Protein AF-0000000067090004 (afdb_homodimer)

Sequence (262 aa):
MAAHLKKRVYEEFTKVVQQQQEEIATKKLRLTKPSKSAALHIDLCKATSPADALQYLLQFARKPVEAESVEGVVRILLEHYYKENDPSVRLKIASLLGLLSKTAGFSPDCIMDDAINILQNESKLVATAPIMAAHLKKRVYEEFTKVVQQQQEEIATKKLRLTKPSKSAALHIDLCKATSPADALQYLLQFARKPVEAESVEGVVRILLEHYYKENDPSVRLKIASLLGLLSKTAGFSPDCIMDDAINILQNESKLVATAPI

pLDDT: mean 83.49, std 23.62, range [29.64, 98.94]

Radius of gyration: 39.1 Å; Cα contacts (8 Å, |Δi|>4): 193; chains: 2; bounding box: 109×160×39 Å

Solvent-accessible surface area (backbone atoms only — not comparable to full-atom values): 15904 Å² total; per-residue (Å²): 136,84,77,78,76,77,78,77,76,77,75,76,75,75,72,75,72,70,69,72,68,71,67,72,69,66,72,68,77,62,80,73,70,72,51,68,41,55,48,48,48,52,49,54,67,66,36,87,44,63,70,47,35,40,50,50,51,54,58,55,65,72,52,88,74,54,66,90,43,45,67,60,35,50,52,50,48,51,56,50,43,80,73,54,83,50,40,62,45,45,29,52,48,45,48,49,52,47,58,53,64,65,40,76,90,53,60,52,79,80,43,46,68,57,49,44,50,50,29,41,52,33,25,48,52,45,47,67,48,85,128,137,84,78,77,78,78,79,79,77,78,75,75,76,76,73,76,72,72,70,71,68,71,69,70,70,67,72,69,77,64,80,74,70,72,50,70,42,57,49,50,48,53,50,54,66,66,36,88,42,64,69,47,36,40,49,50,51,54,59,56,66,73,54,88,76,55,65,90,42,44,67,58,36,51,51,50,49,51,56,50,44,81,72,53,81,50,40,63,45,47,31,52,46,44,48,50,53,47,59,53,63,66,40,74,88,54,61,55,79,81,43,46,70,57,50,44,51,51,29,40,52,32,25,48,52,44,47,66,48,85,129

Foldseek 3Di:
DPPPPPPPPPPPPPPPPPPPPPPPPPPPPPPPPDALLVQLLVQCVPDPDLVSNVVSLVVSVPDDHDLVCLLSNLVSLLVSLVVDDDVVNVVSSLVVNVVSCPPPPHDCVSCVVVNVVVVVVVVVVVVPPDD/DPPPPPPPPPPPPPPPPPPPPPPPPPPPPPPPPDALLRQLLVQCVPDPDLVSNVVSLVVSVPDDHDLVCLLSNLVSLLVSLVVDDDVVNVVSSLVVNVVSCPPPPHDCVSCVVVNVVVVVVVVVVVVPPDD

Structure (mmCIF, N/CA/C/O backbone):
data_AF-0000000067090004-model_v1
#
loop_
_entity.id
_entity.type
_entity.pdbx_description
1 polymer 'Integrator complex subunit 4'
#
loop_
_atom_site.group_PDB
_atom_site.id
_atom_site.type_symbol
_atom_site.label_atom_id
_atom_site.label_alt_id
_atom_site.label_comp_id
_atom_site.label_asym_id
_atom_site.label_entity_id
_atom_site.label_seq_id
_atom_site.pdbx_PDB_ins_code
_atom_site.Cartn_x
_atom_site.Cartn_y
_atom_site.Cartn_z
_atom_site.occupancy
_atom_site.B_iso_or_equiv
_atom_site.auth_seq_id
_atom_site.auth_comp_id
_atom_site.auth_asym_id
_atom_site.auth_atom_id
_atom_site.pdbx_PDB_model_num
ATOM 1 N N . MET A 1 1 ? 61.469 92.188 10.625 1 29.73 1 MET A N 1
ATOM 2 C CA . MET A 1 1 ? 61.25 90.75 10.32 1 29.73 1 MET A CA 1
ATOM 3 C C . MET A 1 1 ? 60.156 90.125 11.172 1 29.73 1 MET A C 1
ATOM 5 O O . MET A 1 1 ? 60.375 89.812 12.328 1 29.73 1 MET A O 1
ATOM 9 N N . ALA A 1 2 ? 58.844 90.812 11.164 1 40.09 2 ALA A N 1
ATOM 10 C CA . ALA A 1 2 ? 57.625 90.5 11.945 1 40.09 2 ALA A CA 1
ATOM 11 C C . ALA A 1 2 ? 57.156 89.062 11.742 1 40.09 2 ALA A C 1
ATOM 13 O O . ALA A 1 2 ? 56.938 88.688 10.609 1 40.09 2 ALA A O 1
ATOM 14 N N . ALA A 1 3 ? 57.656 88.062 12.516 1 41.62 3 ALA A N 1
ATOM 15 C CA . ALA A 1 3 ? 57.344 86.625 12.539 1 41.62 3 ALA A CA 1
ATOM 16 C C . ALA A 1 3 ? 55.812 86.438 12.633 1 41.62 3 ALA A C 1
ATOM 18 O O . ALA A 1 3 ? 55.156 87 13.508 1 41.62 3 ALA A O 1
ATOM 19 N N . HIS A 1 4 ? 55.125 86.312 11.5 1 41.28 4 HIS A N 1
ATOM 20 C CA . HIS A 1 4 ? 53.719 85.938 11.305 1 41.28 4 HIS A CA 1
ATOM 21 C C . HIS A 1 4 ? 53.375 84.75 12.172 1 41.28 4 HIS A C 1
ATOM 23 O O . HIS A 1 4 ? 54 83.688 12.078 1 41.28 4 HIS A O 1
ATOM 29 N N . LEU A 1 5 ? 53.031 84.938 13.461 1 38.47 5 LEU A N 1
ATOM 30 C CA . LEU A 1 5 ? 52.531 83.938 14.398 1 38.47 5 LEU A CA 1
ATOM 31 C C . LEU A 1 5 ? 51.344 83.188 13.82 1 38.47 5 LEU A C 1
ATOM 33 O O . LEU A 1 5 ? 50.25 83.75 13.625 1 38.47 5 LEU A O 1
ATOM 37 N N . LYS A 1 6 ? 51.469 82.375 12.727 1 37.62 6 LYS A N 1
ATOM 38 C CA . LYS A 1 6 ? 50.375 81.562 12.203 1 37.62 6 LYS A CA 1
ATOM 39 C C . LYS A 1 6 ? 49.75 80.688 13.305 1 37.62 6 LYS A C 1
ATOM 41 O O . LYS A 1 6 ? 50.438 80 14.031 1 37.62 6 LYS A O 1
ATOM 46 N N . LYS A 1 7 ? 48.594 81.188 13.953 1 40.06 7 LYS A N 1
ATOM 47 C CA . LYS A 1 7 ? 47.656 80.5 14.844 1 40.06 7 LYS A CA 1
ATOM 48 C C . LYS A 1 7 ? 47.25 79.125 14.258 1 40.06 7 LYS A C 1
ATOM 50 O O . LYS A 1 7 ? 46.75 79.062 13.141 1 40.06 7 LYS A O 1
ATOM 55 N N . ARG A 1 8 ? 47.938 78.062 14.516 1 37.22 8 ARG A N 1
ATOM 56 C CA . ARG A 1 8 ? 47.594 76.688 14.25 1 37.22 8 ARG A CA 1
ATOM 57 C C . ARG A 1 8 ? 46.25 76.312 14.898 1 37.22 8 ARG A C 1
ATOM 59 O O . ARG A 1 8 ? 46.125 76.375 16.125 1 37.22 8 ARG A O 1
ATOM 66 N N . VAL A 1 9 ? 45.062 76.938 14.516 1 39.72 9 VAL A N 1
ATOM 67 C CA . VAL A 1 9 ? 43.75 76.5 14.961 1 39.72 9 VAL A CA 1
ATOM 68 C C . VAL A 1 9 ? 43.625 75 14.859 1 39.72 9 VAL A C 1
ATOM 70 O O . VAL A 1 9 ? 43.844 74.438 13.789 1 39.72 9 VAL A O 1
ATOM 73 N N . TYR A 1 10 ? 44.031 74.188 15.852 1 34.53 10 TYR A N 1
ATOM 74 C CA . TYR A 1 10 ? 43.812 72.75 16.062 1 34.53 10 TYR A CA 1
ATOM 75 C C . TYR A 1 10 ? 42.344 72.375 15.844 1 34.53 10 TYR A C 1
ATOM 77 O O . TYR A 1 10 ? 41.469 72.875 16.547 1 34.53 10 TYR A O 1
ATOM 85 N N . GLU A 1 11 ? 41.75 72.5 14.625 1 36.31 11 GLU A N 1
ATOM 86 C CA . GLU A 1 11 ? 40.438 71.875 14.328 1 36.31 11 GLU A CA 1
ATOM 87 C C . GLU A 1 11 ? 40.312 70.5 14.914 1 36.31 11 GLU A C 1
ATOM 89 O O . GLU A 1 11 ? 41.062 69.562 14.562 1 36.31 11 GLU A O 1
ATOM 94 N N . GLU A 1 12 ? 40.094 70.375 16.266 1 36.69 12 GLU A N 1
ATOM 95 C CA . GLU A 1 12 ? 39.656 69.125 16.859 1 36.69 12 GLU A CA 1
ATOM 96 C C . GLU A 1 12 ? 38.531 68.438 16.031 1 36.69 12 GLU A C 1
ATOM 98 O O . GLU A 1 12 ? 37.5 69.062 15.789 1 36.69 12 GLU A O 1
ATOM 103 N N . PHE A 1 13 ? 38.844 67.75 14.906 1 37.69 13 PHE A N 1
ATOM 104 C CA . PHE A 1 13 ? 38 66.875 14.141 1 37.69 13 PHE A CA 1
ATOM 105 C C . PHE A 1 13 ? 37.188 65.938 15.078 1 37.69 13 PHE A C 1
ATOM 107 O O . PHE A 1 13 ? 37.75 65.188 15.844 1 37.69 13 PHE A O 1
ATOM 114 N N . THR A 1 14 ? 36.188 66.562 15.883 1 46.31 14 THR A N 1
ATOM 115 C CA . THR A 1 14 ? 35.219 65.688 16.547 1 46.31 14 THR A CA 1
ATOM 116 C C . THR A 1 14 ? 34.719 64.625 15.594 1 46.31 14 THR A C 1
ATOM 118 O O . THR A 1 14 ? 34.062 64.938 14.586 1 46.31 14 THR A O 1
ATOM 121 N N . LYS A 1 15 ? 35.5 63.594 15.195 1 41.66 15 LYS A N 1
ATOM 122 C CA . LYS A 1 15 ? 34.969 62.438 14.508 1 41.66 15 LYS A CA 1
ATOM 123 C C . LYS A 1 15 ? 33.75 61.875 15.25 1 41.66 15 LYS A C 1
ATOM 125 O O . LYS A 1 15 ? 33.844 61.5 16.406 1 41.66 15 LYS A O 1
ATOM 130 N N . VAL A 1 16 ? 32.531 62.562 15.219 1 42.03 16 VAL A N 1
ATOM 131 C CA . VAL A 1 16 ? 31.297 61.875 15.594 1 42.03 16 VAL A CA 1
ATOM 132 C C . VAL A 1 16 ? 31.328 60.438 15.086 1 42.03 16 VAL A C 1
ATOM 134 O O . VAL A 1 16 ? 31.359 60.188 13.875 1 42.03 16 VAL A O 1
ATOM 137 N N . VAL A 1 17 ? 32.188 59.594 15.734 1 42.44 17 VAL A N 1
ATOM 138 C CA . VAL A 1 17 ? 32 58.156 15.508 1 42.44 17 VAL A CA 1
ATOM 139 C C . VAL A 1 17 ? 30.516 57.812 15.531 1 42.44 17 VAL A C 1
ATOM 141 O O . VAL A 1 17 ? 29.844 58 16.562 1 42.44 17 VAL A O 1
ATOM 144 N N . GLN A 1 18 ? 29.781 58.25 14.531 1 42.34 18 GLN A N 1
ATOM 145 C CA . GLN A 1 18 ? 28.453 57.625 14.383 1 42.34 18 GLN A CA 1
ATOM 146 C C . GLN A 1 18 ? 28.5 56.156 14.688 1 42.34 18 GLN A C 1
ATOM 148 O O . GLN A 1 18 ? 29.219 55.406 14.039 1 42.34 18 GLN A O 1
ATOM 153 N N . GLN A 1 19 ? 28.609 55.781 15.984 1 42.72 19 GLN A N 1
ATOM 154 C CA . GLN A 1 19 ? 28.359 54.375 16.312 1 42.72 19 GLN A CA 1
ATOM 155 C C . GLN A 1 19 ? 27.234 53.812 15.461 1 42.72 19 GLN A C 1
ATOM 157 O O . GLN A 1 19 ? 26.141 54.375 15.391 1 42.72 19 GLN A O 1
ATOM 162 N N . GLN A 1 20 ? 27.516 53.344 14.273 1 44.97 20 GLN A N 1
ATOM 163 C CA . GLN A 1 20 ? 26.547 52.438 13.641 1 44.97 20 GLN A CA 1
ATOM 164 C C . GLN A 1 20 ? 25.828 51.594 14.688 1 44.97 20 GLN A C 1
ATOM 166 O O . GLN A 1 20 ? 26.453 50.844 15.422 1 44.97 20 GLN A O 1
ATOM 171 N N . GLN A 1 21 ? 25.016 52.188 15.555 1 43.38 21 GLN A N 1
ATOM 172 C CA . GLN A 1 21 ? 24.156 51.312 16.328 1 43.38 21 GLN A CA 1
ATOM 173 C C . GLN A 1 21 ? 23.828 50.031 15.555 1 43.38 21 GLN A C 1
ATOM 175 O O . GLN A 1 21 ? 23.297 50.094 14.445 1 43.38 21 GLN A O 1
ATOM 180 N N . GLU A 1 22 ? 24.781 49.094 15.5 1 44.25 22 GLU A N 1
ATOM 181 C CA . GLU A 1 22 ? 24.312 47.812 15.055 1 44.25 22 GLU A CA 1
ATOM 182 C C . GLU A 1 22 ? 22.859 47.562 15.461 1 44.25 22 GLU A C 1
ATOM 184 O O . GLU A 1 22 ? 22.516 47.656 16.641 1 44.25 22 GLU A O 1
ATOM 189 N N . GLU A 1 23 ? 21.891 48.188 14.844 1 46.22 23 GLU A N 1
ATOM 190 C CA . GLU A 1 23 ? 20.516 47.75 15.008 1 46.22 23 GLU A CA 1
ATOM 191 C C . GLU A 1 23 ? 20.469 46.281 15.469 1 46.22 23 GLU A C 1
ATOM 193 O O . GLU A 1 23 ? 21 45.406 14.789 1 46.22 23 GLU A O 1
ATOM 198 N N . ILE A 1 24 ? 20.781 46 16.703 1 47.47 24 ILE A N 1
ATOM 199 C CA . ILE A 1 24 ? 20.359 44.719 17.219 1 47.47 24 ILE A CA 1
ATOM 200 C C . ILE A 1 24 ? 19.094 44.25 16.5 1 47.47 24 ILE A C 1
ATOM 202 O O . ILE A 1 24 ? 18.062 44.906 16.578 1 47.47 24 ILE A O 1
ATOM 206 N N . ALA A 1 25 ? 19.219 43.844 15.266 1 44.59 25 ALA A N 1
ATOM 207 C CA . ALA A 1 25 ? 18.109 43.125 14.664 1 44.59 25 ALA A CA 1
ATOM 208 C C . ALA A 1 25 ? 17.312 42.375 15.727 1 44.59 25 ALA A C 1
ATOM 210 O O . ALA A 1 25 ? 17.859 41.5 16.406 1 44.59 25 ALA A O 1
ATOM 211 N N . THR A 1 26 ? 16.609 43 16.609 1 42.5 26 THR A N 1
ATOM 212 C CA . THR A 1 26 ? 15.648 42.219 17.359 1 42.5 26 THR A CA 1
ATOM 213 C C . THR A 1 26 ? 15.141 41.031 16.531 1 42.5 26 THR A C 1
ATOM 215 O O . THR A 1 26 ? 14.766 41.219 15.375 1 42.5 26 THR A O 1
ATOM 218 N N . LYS A 1 27 ? 15.883 40.031 16.578 1 42.75 27 LYS A N 1
ATOM 219 C CA . LYS A 1 27 ? 15.281 38.812 16.031 1 42.75 27 LYS A CA 1
ATOM 220 C C . LYS A 1 27 ? 13.773 38.781 16.25 1 42.75 27 LYS A C 1
ATOM 222 O O . LYS A 1 27 ? 13.289 38.688 17.375 1 42.75 27 LYS A O 1
ATOM 227 N N . LYS A 1 28 ? 13.008 39.719 15.719 1 45.81 28 LYS A N 1
ATOM 228 C CA . LYS A 1 28 ? 11.555 39.531 15.727 1 45.81 28 LYS A CA 1
ATOM 229 C C . LYS A 1 28 ? 11.172 38.062 15.883 1 45.81 28 LYS A C 1
ATOM 231 O O . LYS A 1 28 ? 11.539 37.25 15.047 1 45.81 28 LYS A O 1
ATOM 236 N N . LEU A 1 29 ? 11.016 37.625 17.094 1 53.12 29 LEU A N 1
ATOM 237 C CA . LEU A 1 29 ? 10.375 36.344 17.312 1 53.12 29 LEU A CA 1
ATOM 238 C C . LEU A 1 29 ? 9.18 36.156 16.391 1 53.12 29 LEU A C 1
ATOM 240 O O . LEU A 1 29 ? 8.188 36.875 16.5 1 53.12 29 LEU A O 1
ATOM 244 N N . ARG A 1 30 ? 9.43 35.938 15.172 1 51.41 30 ARG A N 1
ATOM 245 C CA . ARG A 1 30 ? 8.375 35.5 14.266 1 51.41 30 ARG A CA 1
ATOM 246 C C . ARG A 1 30 ? 7.449 34.5 14.945 1 51.41 30 ARG A C 1
ATOM 248 O O . ARG A 1 30 ? 7.898 33.469 15.461 1 51.41 30 ARG A O 1
ATOM 255 N N . LEU A 1 31 ? 6.391 34.844 15.609 1 58.28 31 LEU A N 1
ATOM 256 C CA . LEU A 1 31 ? 5.367 33.875 15.977 1 58.28 31 LEU A CA 1
ATOM 257 C C . LEU A 1 31 ? 5.41 32.656 15.039 1 58.28 31 LEU A C 1
ATOM 259 O O . LEU A 1 31 ? 5.219 32.812 13.828 1 58.28 31 LEU A O 1
ATOM 263 N N . THR A 1 32 ? 6.211 31.719 15.445 1 63.72 32 THR A N 1
ATOM 264 C CA . THR A 1 32 ? 6.465 30.562 14.594 1 63.72 32 THR A CA 1
ATOM 265 C C . THR A 1 32 ? 5.176 29.781 14.352 1 63.72 32 THR A C 1
ATOM 267 O O . THR A 1 32 ? 4.453 29.453 15.289 1 63.72 32 THR A O 1
ATOM 270 N N . LYS A 1 33 ? 4.367 30.016 13.367 1 74.12 33 LYS A N 1
ATOM 271 C CA . LYS A 1 33 ? 3.244 29.203 12.898 1 74.12 33 LYS A CA 1
ATOM 272 C C . LYS A 1 33 ? 3.529 27.719 13.078 1 74.12 33 LYS A C 1
ATOM 274 O O . LYS A 1 33 ? 4.664 27.281 12.898 1 74.12 33 LYS A O 1
ATOM 279 N N . PRO A 1 34 ? 2.557 27.031 13.82 1 86.5 34 PRO A N 1
ATOM 280 C CA . PRO A 1 34 ? 2.736 25.578 13.93 1 86.5 34 PRO A CA 1
ATOM 281 C C . PRO A 1 34 ? 3.133 24.938 12.602 1 86.5 34 PRO A C 1
ATOM 283 O O . PRO A 1 34 ? 2.736 25.422 11.531 1 86.5 34 PRO A O 1
ATOM 286 N N . SER A 1 35 ? 4.055 23.969 12.727 1 91.94 35 SER A N 1
ATOM 287 C CA . SER A 1 35 ? 4.402 23.203 11.539 1 91.94 35 SER A CA 1
ATOM 288 C C . SER A 1 35 ? 3.17 22.547 10.922 1 91.94 35 SER A C 1
ATOM 290 O O . SER A 1 35 ? 2.137 22.406 11.578 1 91.94 35 SER A O 1
ATOM 292 N N . LYS A 1 36 ? 3.184 22.25 9.773 1 94.56 36 LYS A N 1
ATOM 293 C CA . LYS A 1 36 ? 2.08 21.578 9.102 1 94.56 36 LYS A CA 1
ATOM 294 C C . LYS A 1 36 ? 1.745 20.25 9.797 1 94.56 36 LYS A C 1
ATOM 296 O O . LYS A 1 36 ? 0.574 19.891 9.914 1 94.56 36 LYS A O 1
ATOM 301 N N . SER A 1 37 ? 2.756 19.547 10.172 1 96.38 37 SER A N 1
ATOM 302 C CA . SER A 1 37 ? 2.533 18.297 10.898 1 96.38 37 SER A CA 1
ATOM 303 C C . SER A 1 37 ? 1.803 18.547 12.211 1 96.38 37 SER A C 1
ATOM 305 O O . SER A 1 37 ? 0.837 17.859 12.531 1 96.38 37 SER A O 1
ATOM 307 N N . ALA A 1 38 ? 2.291 19.609 12.977 1 96.31 38 ALA A N 1
ATOM 308 C CA . ALA A 1 38 ? 1.66 19.906 14.258 1 96.31 38 ALA A CA 1
ATOM 309 C C . ALA A 1 38 ? 0.21 20.344 14.062 1 96.31 38 ALA A C 1
ATOM 311 O O . ALA A 1 38 ? -0.676 19.922 14.812 1 96.31 38 ALA A O 1
ATOM 312 N N . ALA A 1 39 ? -0.054 21.188 13.109 1 96.81 39 ALA A N 1
ATOM 313 C CA . ALA A 1 39 ? -1.409 21.641 12.828 1 96.81 39 ALA A CA 1
ATOM 314 C C . ALA A 1 39 ? -2.32 20.484 12.453 1 96.81 39 ALA A C 1
ATOM 316 O O . ALA A 1 39 ? -3.459 20.406 12.914 1 96.81 39 ALA A O 1
ATOM 317 N N . LEU A 1 40 ? -1.87 19.562 11.633 1 98.5 40 LEU A N 1
ATOM 318 C CA . LEU A 1 40 ? -2.646 18.391 11.242 1 98.5 40 LEU A CA 1
ATOM 319 C C . LEU A 1 40 ? -2.984 17.547 12.461 1 98.5 40 LEU A C 1
ATOM 321 O O . LEU A 1 40 ? -4.125 17.094 12.617 1 98.5 40 LEU A O 1
ATOM 325 N N . HIS A 1 41 ? -1.979 17.328 13.273 1 98.5 41 HIS A N 1
ATOM 326 C CA . HIS A 1 41 ? -2.188 16.516 14.469 1 98.5 41 HIS A CA 1
ATOM 327 C C . HIS A 1 41 ? -3.273 17.125 15.352 1 98.5 41 HIS A C 1
ATOM 329 O O . HIS A 1 41 ? -4.172 16.406 15.812 1 98.5 41 HIS A O 1
ATOM 335 N N . ILE A 1 42 ? -3.176 18.344 15.578 1 98.38 42 ILE A N 1
ATOM 336 C CA . ILE A 1 42 ? -4.156 19.031 16.406 1 98.38 42 ILE A CA 1
ATOM 337 C C . ILE A 1 42 ? -5.539 18.938 15.766 1 98.38 42 ILE A C 1
ATOM 339 O O . ILE A 1 42 ? -6.516 18.609 16.453 1 98.38 42 ILE A O 1
ATOM 343 N N . ASP A 1 43 ? -5.637 19.25 14.516 1 98.19 43 ASP A N 1
ATOM 344 C CA . ASP A 1 43 ? -6.91 19.188 13.805 1 98.19 43 ASP A CA 1
ATOM 345 C C . ASP A 1 43 ? -7.531 17.797 13.922 1 98.19 43 ASP A C 1
ATOM 347 O O . ASP A 1 43 ? -8.711 17.672 14.25 1 98.19 43 ASP A O 1
ATOM 351 N N . LEU A 1 44 ? -6.809 16.766 13.68 1 98.62 44 LEU A N 1
ATOM 352 C CA . LEU A 1 44 ? -7.336 15.406 13.695 1 98.62 44 LEU A CA 1
ATOM 353 C C . LEU A 1 44 ? -7.688 14.977 15.117 1 98.62 44 LEU A C 1
ATOM 355 O O . LEU A 1 44 ? -8.625 14.203 15.32 1 98.62 44 LEU A O 1
ATOM 359 N N . CYS A 1 45 ? -6.973 15.484 16.047 1 97.94 45 CYS A N 1
ATOM 360 C CA . CYS A 1 45 ? -7.305 15.203 17.438 1 97.94 45 CYS A CA 1
ATOM 361 C C . CYS A 1 45 ? -8.625 15.859 17.828 1 97.94 45 CYS A C 1
ATOM 363 O O . CYS A 1 45 ? -9.344 15.352 18.688 1 97.94 45 CYS A O 1
ATOM 365 N N . LYS A 1 46 ? -8.914 16.922 17.266 1 97.56 46 LYS A N 1
ATOM 366 C CA . LYS A 1 46 ? -10.133 17.672 17.562 1 97.56 46 LYS A CA 1
ATOM 367 C C . LYS A 1 46 ? -11.336 17.031 16.875 1 97.56 46 LYS A C 1
ATOM 369 O O . LYS A 1 46 ? -12.484 17.328 17.219 1 97.56 46 LYS A O 1
ATOM 374 N N . ALA A 1 47 ? -11.062 16.25 15.852 1 98.44 47 ALA A N 1
ATOM 375 C CA . ALA A 1 47 ? -12.164 15.648 15.094 1 98.44 47 ALA A CA 1
ATOM 376 C C . ALA A 1 47 ? -13.039 14.781 15.984 1 98.44 47 ALA A C 1
ATOM 378 O O . ALA A 1 47 ? -12.547 13.898 16.688 1 98.44 47 ALA A O 1
ATOM 379 N N . THR A 1 48 ? -14.359 14.969 15.914 1 98 48 THR A N 1
ATOM 380 C CA . THR A 1 48 ? -15.289 14.219 16.75 1 98 48 THR A CA 1
ATOM 381 C C . THR A 1 48 ? -16.172 13.312 15.898 1 98 48 THR A C 1
ATOM 383 O O . THR A 1 48 ? -17.062 12.641 16.422 1 98 48 THR A O 1
ATOM 386 N N . SER A 1 49 ? -16 13.344 14.617 1 98.19 49 SER A N 1
ATOM 387 C CA . SER A 1 49 ? -16.719 12.523 13.648 1 98.19 49 SER A CA 1
ATOM 388 C C . SER A 1 49 ? -15.883 12.273 12.398 1 98.19 49 SER A C 1
ATOM 390 O O . SER A 1 49 ? -14.914 12.992 12.148 1 98.19 49 SER A O 1
ATOM 392 N N . PRO A 1 50 ? -16.25 11.297 11.719 1 98.31 50 PRO A N 1
ATOM 393 C CA . PRO A 1 50 ? -15.555 11.094 10.445 1 98.31 50 PRO A CA 1
ATOM 394 C C . PRO A 1 50 ? -15.68 12.297 9.508 1 98.31 50 PRO A C 1
ATOM 396 O O . PRO A 1 50 ? -14.75 12.602 8.766 1 98.31 50 PRO A O 1
ATOM 399 N N . ALA A 1 51 ? -16.891 12.875 9.516 1 98.5 51 ALA A N 1
ATOM 400 C CA . ALA A 1 51 ? -17.078 14.062 8.695 1 98.5 51 ALA A CA 1
ATOM 401 C C . ALA A 1 51 ? -16.109 15.164 9.086 1 98.5 51 ALA A C 1
ATOM 403 O O . ALA A 1 51 ? -15.539 15.836 8.219 1 98.5 51 ALA A O 1
ATOM 404 N N . ASP A 1 52 ? -15.883 15.375 10.344 1 98.75 52 ASP A N 1
ATOM 405 C CA . ASP A 1 52 ? -14.906 16.344 10.812 1 98.75 52 ASP A CA 1
ATOM 406 C C . ASP A 1 52 ? -13.5 16 10.32 1 98.75 52 ASP A C 1
ATOM 408 O O . ASP A 1 52 ? -12.789 16.859 9.797 1 98.75 52 ASP A O 1
ATOM 412 N N . ALA A 1 53 ? -13.141 14.781 10.57 1 98.88 53 ALA A N 1
ATOM 413 C CA . ALA A 1 53 ? -11.812 14.328 10.156 1 98.88 53 ALA A CA 1
ATOM 414 C C . ALA A 1 53 ? -11.602 14.562 8.656 1 98.88 53 ALA A C 1
ATOM 416 O O . ALA A 1 53 ? -10.562 15.078 8.25 1 98.88 53 ALA A O 1
ATOM 417 N N . LEU A 1 54 ? -12.594 14.148 7.891 1 98.81 54 LEU A N 1
ATOM 418 C CA . LEU A 1 54 ? -12.5 14.328 6.445 1 98.81 54 LEU A CA 1
ATOM 419 C C . LEU A 1 54 ? -12.312 15.797 6.09 1 98.81 54 LEU A C 1
ATOM 421 O O . LEU A 1 54 ? -11.5 16.125 5.223 1 98.81 54 LEU A O 1
ATOM 425 N N . GLN A 1 55 ? -13.055 16.609 6.707 1 98.75 55 GLN A N 1
ATOM 426 C CA . GLN A 1 55 ? -12.945 18.031 6.445 1 98.75 55 GLN A CA 1
ATOM 427 C C . GLN A 1 55 ? -11.531 18.531 6.738 1 98.75 55 GLN A C 1
ATOM 429 O O . GLN A 1 55 ? -10.969 19.312 5.965 1 98.75 55 GLN A O 1
ATOM 434 N N . TYR A 1 56 ? -10.953 18.172 7.863 1 98.81 56 TYR A N 1
ATOM 435 C CA . TYR A 1 56 ? -9.594 18.562 8.211 1 98.81 56 TYR A CA 1
ATOM 436 C C . TYR A 1 56 ? -8.594 18.031 7.203 1 98.81 56 TYR A C 1
ATOM 438 O O . TYR A 1 56 ? -7.645 18.719 6.824 1 98.81 56 TYR A O 1
ATOM 446 N N . LEU A 1 57 ? -8.758 16.828 6.809 1 98.88 57 LEU A N 1
ATOM 447 C CA . LEU A 1 57 ? -7.875 16.234 5.816 1 98.88 57 LEU A CA 1
ATOM 448 C C . LEU A 1 57 ? -7.969 16.984 4.484 1 98.88 57 LEU A C 1
ATOM 450 O O . LEU A 1 57 ? -6.957 17.203 3.824 1 98.88 57 LEU A O 1
ATOM 454 N N . LEU A 1 58 ? -9.172 17.281 4.125 1 98.81 58 LEU A N 1
ATOM 455 C CA . LEU A 1 58 ? -9.367 18.031 2.891 1 98.81 58 LEU A CA 1
ATOM 456 C C . LEU A 1 58 ? -8.695 19.406 2.973 1 98.81 58 LEU A C 1
ATOM 458 O O . LEU A 1 58 ? -8.062 19.844 2.014 1 98.81 58 LEU A O 1
ATOM 462 N N . GLN A 1 59 ? -8.844 20.047 4.016 1 98.5 59 GLN A N 1
ATOM 463 C CA . GLN A 1 59 ? -8.188 21.328 4.23 1 98.5 59 GLN A CA 1
ATOM 464 C C . GLN A 1 59 ? -6.672 21.188 4.188 1 98.5 59 GLN A C 1
ATOM 466 O O . GLN A 1 59 ? -5.984 22 3.574 1 98.5 59 GLN A O 1
ATOM 471 N N . PHE A 1 60 ? -6.16 20.219 4.793 1 98.56 60 PHE A N 1
ATOM 472 C CA . PHE A 1 60 ? -4.73 19.938 4.805 1 98.56 60 PHE A CA 1
ATOM 473 C C . PHE A 1 60 ? -4.203 19.734 3.391 1 98.56 60 PHE A C 1
ATOM 475 O O . PHE A 1 60 ? -3.1 20.172 3.061 1 98.56 60 PHE A O 1
ATOM 482 N N . ALA A 1 61 ? -4.992 19.109 2.652 1 98.38 61 ALA A N 1
ATOM 483 C CA . ALA A 1 61 ? -4.582 18.703 1.313 1 98.38 61 ALA A CA 1
ATOM 484 C C . ALA A 1 61 ? -4.473 19.906 0.379 1 98.38 61 ALA A C 1
ATOM 486 O O . ALA A 1 61 ? -3.908 19.797 -0.713 1 98.38 61 ALA A O 1
ATOM 487 N N . ARG A 1 62 ? -4.879 20.984 0.723 1 97.69 62 ARG A N 1
ATOM 488 C CA . ARG A 1 62 ? -4.969 22.156 -0.155 1 97.69 62 ARG A CA 1
ATOM 489 C C . ARG A 1 62 ? -3.598 22.781 -0.37 1 97.69 62 ARG A C 1
ATOM 491 O O . ARG A 1 62 ? -3.406 23.562 -1.308 1 97.69 62 ARG A O 1
ATOM 498 N N . LYS A 1 63 ? -2.637 22.531 0.456 1 95.75 63 LYS A N 1
ATOM 499 C CA . LYS A 1 63 ? -1.302 23.109 0.359 1 95.75 63 LYS A CA 1
ATOM 500 C C . LYS A 1 63 ? -0.227 22.031 0.395 1 95.75 63 LYS A C 1
ATOM 502 O O . LYS A 1 63 ? -0.376 21.031 1.09 1 95.75 63 LYS A O 1
ATOM 507 N N . PRO A 1 64 ? 0.874 22.344 -0.26 1 95.94 64 PRO A N 1
ATOM 508 C CA . PRO A 1 64 ? 1.96 21.359 -0.244 1 95.94 64 PRO A CA 1
ATOM 509 C C . PRO A 1 64 ? 2.613 21.234 1.13 1 95.94 64 PRO A C 1
ATOM 511 O O . PRO A 1 64 ? 2.559 22.156 1.938 1 95.94 64 PRO A O 1
ATOM 514 N N . VAL A 1 65 ? 3.133 20.078 1.332 1 97.38 65 VAL A N 1
ATOM 515 C CA . VAL A 1 65 ? 3.898 19.797 2.543 1 97.38 65 VAL A CA 1
ATOM 516 C C . VAL A 1 65 ? 5.391 19.906 2.25 1 97.38 65 VAL A C 1
ATOM 518 O O . VAL A 1 65 ? 5.883 19.359 1.265 1 97.38 65 VAL A O 1
ATOM 521 N N . GLU A 1 66 ? 6.105 20.609 3.094 1 95.38 66 GLU A N 1
ATOM 522 C CA . GLU A 1 66 ? 7.555 20.734 2.947 1 95.38 66 GLU A CA 1
ATOM 523 C C . GLU A 1 66 ? 8.242 19.391 3.152 1 95.38 66 GLU A C 1
ATOM 525 O O . GLU A 1 66 ? 7.852 18.609 4.031 1 95.38 66 GLU A O 1
ATOM 530 N N . ALA A 1 67 ? 9.305 19.281 2.404 1 95.31 67 ALA A N 1
ATOM 531 C CA . ALA A 1 67 ? 10.016 18 2.377 1 95.31 67 ALA A CA 1
ATOM 532 C C . ALA A 1 67 ? 10.422 17.578 3.783 1 95.31 67 ALA A C 1
ATOM 534 O O . ALA A 1 67 ? 10.305 16.391 4.137 1 95.31 67 ALA A O 1
ATOM 535 N N . GLU A 1 68 ? 10.812 18.484 4.57 1 95.5 68 GLU A N 1
ATOM 536 C CA . GLU A 1 68 ? 11.344 18.188 5.898 1 95.5 68 GLU A CA 1
ATOM 537 C C . GLU A 1 68 ? 10.227 17.75 6.848 1 95.5 68 GLU A C 1
ATOM 539 O O . GLU A 1 68 ? 10.492 17.172 7.902 1 95.5 68 GLU A O 1
ATOM 544 N N . SER A 1 69 ? 8.961 17.969 6.453 1 96.75 69 SER A N 1
ATOM 545 C CA . SER A 1 69 ? 7.836 17.672 7.336 1 96.75 69 SER A CA 1
ATOM 546 C C . SER A 1 69 ? 7.105 16.406 6.902 1 96.75 69 SER A C 1
ATOM 548 O O . SER A 1 69 ? 6.207 15.938 7.602 1 96.75 69 SER A O 1
ATOM 550 N N . VAL A 1 70 ? 7.426 15.812 5.797 1 97.88 70 VAL A N 1
ATOM 551 C CA . VAL A 1 70 ? 6.648 14.758 5.16 1 97.88 70 VAL A CA 1
ATOM 552 C C . VAL A 1 70 ? 6.598 13.531 6.07 1 97.88 70 VAL A C 1
ATOM 554 O O . VAL A 1 70 ? 5.527 12.953 6.289 1 97.88 70 VAL A O 1
ATOM 557 N N . GLU A 1 71 ? 7.754 13.164 6.625 1 97 71 GLU A N 1
ATOM 558 C CA . GLU A 1 71 ? 7.797 11.969 7.461 1 97 71 GLU A CA 1
ATOM 559 C C . GLU A 1 71 ? 6.902 12.117 8.688 1 97 71 GLU A C 1
ATOM 561 O O . GLU A 1 71 ? 6.195 11.188 9.07 1 97 71 GLU A O 1
ATOM 566 N N . GLY A 1 72 ? 6.969 13.297 9.32 1 97.56 72 GLY A N 1
ATOM 567 C CA . GLY A 1 72 ? 6.102 13.562 10.453 1 97.56 72 GLY A CA 1
ATOM 568 C C . GLY A 1 72 ? 4.625 13.531 10.102 1 97.56 72 GLY A C 1
ATOM 569 O O . GLY A 1 72 ? 3.814 12.977 10.844 1 97.56 72 GLY A O 1
ATOM 570 N N . VAL A 1 73 ? 4.27 14.062 8.977 1 98.56 73 VAL A N 1
ATOM 571 C CA . VAL A 1 73 ? 2.889 14.086 8.508 1 98.56 73 VAL A CA 1
ATOM 572 C C . VAL A 1 73 ? 2.412 12.656 8.242 1 98.56 73 VAL A C 1
ATOM 574 O O . VAL A 1 73 ? 1.309 12.281 8.641 1 98.56 73 VAL A O 1
ATOM 577 N N . VAL A 1 74 ? 3.293 11.844 7.613 1 98.56 74 VAL A N 1
ATOM 578 C CA . VAL A 1 74 ? 2.969 10.453 7.316 1 98.56 74 VAL A CA 1
ATOM 579 C C . VAL A 1 74 ? 2.643 9.711 8.609 1 98.56 74 VAL A C 1
ATOM 581 O O . VAL A 1 74 ? 1.661 8.969 8.68 1 98.56 74 VAL A O 1
ATOM 584 N N . ARG A 1 75 ? 3.412 9.945 9.648 1 98.19 75 ARG A N 1
ATOM 585 C CA . ARG A 1 75 ? 3.191 9.258 10.914 1 98.19 75 ARG A CA 1
ATOM 586 C C . ARG A 1 75 ? 1.853 9.656 11.523 1 98.19 75 ARG A C 1
ATOM 588 O O . ARG A 1 75 ? 1.132 8.812 12.055 1 98.19 75 ARG A O 1
ATOM 595 N N . ILE A 1 76 ? 1.531 10.859 11.453 1 98.81 76 ILE A N 1
ATOM 596 C CA . ILE A 1 76 ? 0.265 11.359 11.977 1 98.81 76 ILE A CA 1
ATOM 597 C C . ILE A 1 76 ? -0.895 10.727 11.211 1 98.81 76 ILE A C 1
ATOM 599 O O . ILE A 1 76 ? -1.869 10.273 11.812 1 98.81 76 ILE A O 1
ATOM 603 N N . LEU A 1 77 ? -0.775 10.75 9.906 1 98.81 77 LEU A N 1
ATOM 604 C CA . LEU A 1 77 ? -1.813 10.164 9.07 1 98.81 77 LEU A CA 1
ATOM 605 C C . LEU A 1 77 ? -1.993 8.68 9.383 1 98.81 77 LEU A C 1
ATOM 607 O O . LEU A 1 77 ? -3.123 8.203 9.508 1 98.81 77 LEU A O 1
ATOM 611 N N . LEU A 1 78 ? -0.901 7.957 9.516 1 98.69 78 LEU A N 1
ATOM 612 C CA . LEU A 1 78 ? -0.948 6.523 9.789 1 98.69 78 LEU A CA 1
ATOM 613 C C . LEU A 1 78 ? -1.559 6.246 11.156 1 98.69 78 LEU A C 1
ATOM 615 O O . LEU A 1 78 ? -2.352 5.316 11.312 1 98.69 78 LEU A O 1
ATOM 619 N N . GLU A 1 79 ? -1.228 7.012 12.086 1 98.75 79 GLU A N 1
ATOM 620 C CA . GLU A 1 79 ? -1.836 6.871 13.406 1 98.75 79 GLU A CA 1
ATOM 621 C C . GLU A 1 79 ? -3.352 7.043 13.336 1 98.75 79 GLU A C 1
ATOM 623 O O . GLU A 1 79 ? -4.098 6.285 13.953 1 98.75 79 GLU A O 1
ATOM 628 N N . HIS A 1 80 ? -3.76 7.988 12.68 1 98.81 80 HIS A N 1
ATOM 629 C CA . HIS A 1 80 ? -5.191 8.211 12.539 1 98.81 80 HIS A CA 1
ATOM 630 C C . HIS A 1 80 ? -5.852 7.078 11.75 1 98.81 80 HIS A C 1
ATOM 632 O O . HIS A 1 80 ? -6.949 6.637 12.094 1 98.81 80 HIS A O 1
ATOM 638 N N . TYR A 1 81 ? -5.199 6.645 10.695 1 98.75 81 TYR A N 1
ATOM 639 C CA . TYR A 1 81 ? -5.723 5.543 9.891 1 98.75 81 TYR A CA 1
ATOM 640 C C . TYR A 1 81 ? -6.074 4.348 10.766 1 98.75 81 TYR A C 1
ATOM 642 O O . TYR A 1 81 ? -7.156 3.773 10.633 1 98.75 81 TYR A O 1
ATOM 650 N N . TYR A 1 82 ? -5.168 3.939 11.609 1 98.38 82 TYR A N 1
ATOM 651 C CA . TYR A 1 82 ? -5.305 2.699 12.359 1 98.38 82 TYR A CA 1
ATOM 652 C C . TYR A 1 82 ? -6.402 2.82 13.414 1 98.38 82 TYR A C 1
ATOM 654 O O . TYR A 1 82 ? -6.863 1.812 13.953 1 98.38 82 TYR A O 1
ATOM 662 N N . LYS A 1 83 ? -6.852 4.043 13.672 1 97.81 83 LYS A N 1
ATOM 663 C CA . LYS A 1 83 ? -7.93 4.273 14.633 1 97.81 83 LYS A CA 1
ATOM 664 C C . LYS A 1 83 ? -9.25 4.555 13.914 1 97.81 83 LYS A C 1
ATOM 666 O O . LYS A 1 83 ? -10.289 4.707 14.562 1 97.81 83 LYS A O 1
ATOM 671 N N . GLU A 1 84 ? -9.25 4.656 12.648 1 98.31 84 GLU A N 1
ATOM 672 C CA . GLU A 1 84 ? -10.383 5.141 11.852 1 98.31 84 GLU A CA 1
ATOM 673 C C . GLU A 1 84 ? -11.18 3.979 11.266 1 98.31 84 GLU A C 1
ATOM 675 O O . GLU A 1 84 ? -10.633 3.139 10.555 1 98.31 84 GLU A O 1
ATOM 680 N N . ASN A 1 85 ? -12.484 4.039 11.484 1 97.06 85 ASN A N 1
ATOM 681 C CA . ASN A 1 85 ? -13.336 2.977 10.969 1 97.06 85 ASN A CA 1
ATOM 682 C C . ASN A 1 85 ? -14.039 3.4 9.68 1 97.06 85 ASN A C 1
ATOM 684 O O . ASN A 1 85 ? -14.555 2.559 8.945 1 97.06 85 ASN A O 1
ATOM 688 N N . ASP A 1 86 ? -14.164 4.641 9.461 1 97.94 86 ASP A N 1
ATOM 689 C CA . ASP A 1 86 ? -14.891 5.145 8.297 1 97.94 86 ASP A CA 1
ATOM 690 C C . ASP A 1 86 ? -14.062 4.996 7.023 1 97.94 86 ASP A C 1
ATOM 692 O O . ASP A 1 86 ? -12.953 5.531 6.93 1 97.94 86 ASP A O 1
ATOM 696 N N . PRO A 1 87 ? -14.602 4.34 6.043 1 98.19 87 PRO A N 1
ATOM 697 C CA . PRO A 1 87 ? -13.812 4.07 4.836 1 98.19 87 PRO A CA 1
ATOM 698 C C . PRO A 1 87 ? -13.5 5.34 4.043 1 98.19 87 PRO A C 1
ATOM 700 O O . PRO A 1 87 ? -12.461 5.418 3.375 1 98.19 87 PRO A O 1
ATOM 703 N N . SER A 1 88 ? -14.375 6.25 4.059 1 98.38 88 SER A N 1
ATOM 704 C CA . SER A 1 88 ? -14.125 7.477 3.312 1 98.38 88 SER A CA 1
ATOM 705 C C . SER A 1 88 ? -12.922 8.227 3.865 1 98.38 88 SER A C 1
ATOM 707 O O . SER A 1 88 ? -12.141 8.805 3.107 1 98.38 88 SER A O 1
ATOM 709 N N . VAL A 1 89 ? -12.805 8.227 5.141 1 98.88 89 VAL A N 1
ATOM 710 C CA . VAL A 1 89 ? -11.664 8.875 5.773 1 98.88 89 VAL A CA 1
ATOM 711 C C . VAL A 1 89 ? -10.383 8.109 5.438 1 98.88 89 VAL A C 1
ATOM 713 O O . VAL A 1 89 ? -9.367 8.711 5.07 1 98.88 89 VAL A O 1
ATOM 716 N N . ARG A 1 90 ? -10.406 6.801 5.535 1 98.81 90 ARG A N 1
ATOM 717 C CA . ARG A 1 90 ? -9.234 5.988 5.223 1 98.81 90 ARG A CA 1
ATOM 718 C C . ARG A 1 90 ? -8.82 6.152 3.766 1 98.81 90 ARG A C 1
ATOM 720 O O . ARG A 1 90 ? -7.633 6.176 3.449 1 98.81 90 ARG A O 1
ATOM 727 N N . LEU A 1 91 ? -9.797 6.305 2.934 1 98.88 91 LEU A N 1
ATOM 728 C CA . LEU A 1 91 ? -9.5 6.566 1.53 1 98.88 91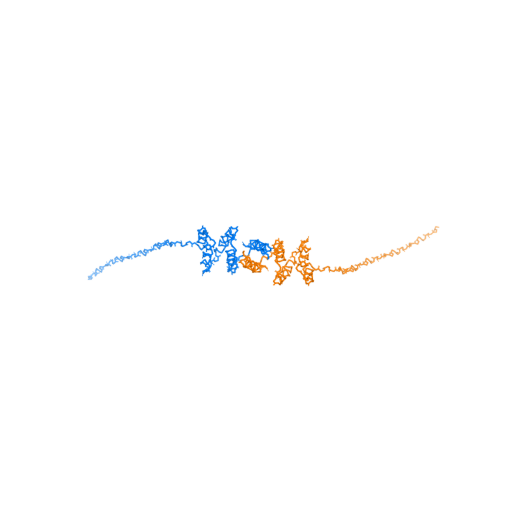 LEU A CA 1
ATOM 729 C C . LEU A 1 91 ? -8.734 7.879 1.372 1 98.88 91 LEU A C 1
ATOM 731 O O . LEU A 1 91 ? -7.773 7.957 0.606 1 98.88 91 LEU A O 1
ATOM 735 N N . LYS A 1 92 ? -9.188 8.891 2.016 1 98.94 92 LYS A N 1
ATOM 736 C CA . LYS A 1 92 ? -8.508 10.18 1.91 1 98.94 92 LYS A CA 1
ATOM 737 C C . LYS A 1 92 ? -7.082 10.094 2.449 1 98.94 92 LYS A C 1
ATOM 739 O O . LYS A 1 92 ? -6.164 10.703 1.894 1 98.94 92 LYS A O 1
ATOM 744 N N . ILE A 1 93 ? -6.887 9.391 3.521 1 98.94 93 ILE A N 1
ATOM 745 C CA . ILE A 1 93 ? -5.555 9.195 4.078 1 98.94 93 ILE A CA 1
ATOM 746 C C . ILE A 1 93 ? -4.672 8.477 3.062 1 98.94 93 ILE A C 1
ATOM 748 O O . ILE A 1 93 ? -3.533 8.875 2.822 1 98.94 93 ILE A O 1
ATOM 752 N N . ALA A 1 94 ? -5.219 7.406 2.473 1 98.88 94 ALA A N 1
ATOM 753 C CA . ALA A 1 94 ? -4.473 6.691 1.441 1 98.88 94 ALA A CA 1
ATOM 754 C C . ALA A 1 94 ? -4.066 7.629 0.308 1 98.88 94 ALA A C 1
ATOM 756 O O . ALA A 1 94 ? -2.945 7.555 -0.198 1 98.88 94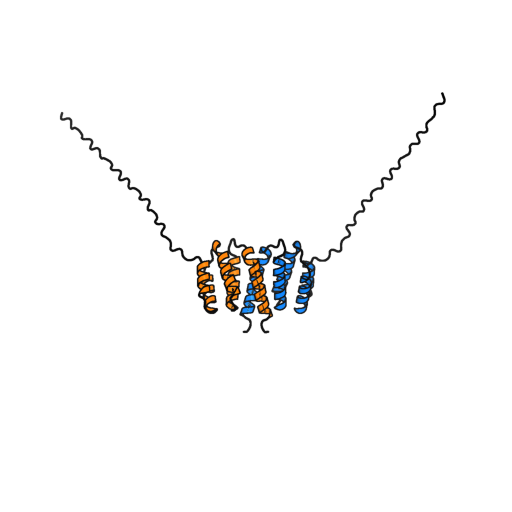 ALA A O 1
ATOM 757 N N . SER A 1 95 ? -4.965 8.438 -0.048 1 98.81 95 SER A N 1
ATOM 758 C CA . SER A 1 95 ? -4.695 9.406 -1.105 1 98.81 95 SER A CA 1
ATOM 759 C C . SER A 1 95 ? -3.576 10.367 -0.707 1 98.81 95 SER A C 1
ATOM 761 O O . SER A 1 95 ? -2.678 10.641 -1.503 1 98.81 95 SER A O 1
ATOM 763 N N . LEU A 1 96 ? -3.566 10.859 0.408 1 98.81 96 LEU A N 1
ATOM 764 C CA . LEU A 1 96 ? -2.557 11.789 0.899 1 98.81 96 LEU A CA 1
ATOM 765 C C . LEU A 1 96 ? -1.197 11.109 1.008 1 98.81 96 LEU A C 1
ATOM 767 O O . LEU A 1 96 ? -0.17 11.711 0.689 1 98.81 96 LEU A O 1
ATOM 771 N N . LEU A 1 97 ? -1.198 9.852 1.496 1 98.56 97 LEU A N 1
ATOM 772 C CA . LEU A 1 97 ? 0.051 9.102 1.536 1 98.56 97 LEU A CA 1
ATOM 773 C C . LEU A 1 97 ? 0.669 9 0.146 1 98.56 97 LEU A C 1
ATOM 775 O O . LEU A 1 97 ? 1.886 9.133 -0.009 1 98.56 97 LEU A O 1
ATOM 779 N N . GLY A 1 98 ? -0.154 8.773 -0.853 1 98.56 98 GLY A N 1
ATOM 780 C CA . GLY A 1 98 ? 0.325 8.734 -2.225 1 98.56 98 GLY A CA 1
ATOM 781 C C . GLY A 1 98 ? 0.939 10.047 -2.68 1 98.56 98 GLY A C 1
ATOM 782 O O . GLY A 1 98 ? 1.999 10.055 -3.309 1 98.56 98 GLY A O 1
ATOM 783 N N . LEU A 1 99 ? 0.256 11.102 -2.445 1 98.19 99 LEU A N 1
ATOM 784 C CA . LEU A 1 99 ? 0.771 12.414 -2.807 1 98.19 99 LEU A CA 1
ATOM 785 C C . LEU A 1 99 ? 2.096 12.695 -2.104 1 98.19 99 LEU A C 1
ATOM 787 O O . LEU A 1 99 ? 3.053 13.148 -2.734 1 98.19 99 LEU A O 1
ATOM 791 N N . LEU A 1 100 ? 2.197 12.391 -0.839 1 98 100 LEU A N 1
ATOM 792 C CA . LEU A 1 100 ? 3.391 12.656 -0.043 1 98 100 LEU A CA 1
ATOM 793 C C . LEU A 1 100 ? 4.562 11.805 -0.514 1 98 100 LEU A C 1
ATOM 795 O O . LEU A 1 100 ? 5.715 12.242 -0.471 1 98 100 LEU A O 1
ATOM 799 N N . SER A 1 101 ? 4.312 10.57 -0.974 1 97.69 101 SER A N 1
ATOM 800 C CA . SER A 1 101 ? 5.355 9.656 -1.441 1 97.69 101 SER A CA 1
ATOM 801 C C . SER A 1 101 ? 6.039 10.195 -2.695 1 97.69 101 SER A C 1
ATOM 803 O O . SER A 1 101 ? 7.113 9.727 -3.074 1 97.69 101 SER A O 1
ATOM 805 N N . LYS A 1 102 ? 5.426 11.164 -3.279 1 96.62 102 LYS A N 1
ATOM 806 C CA . LYS A 1 102 ? 5.977 11.742 -4.504 1 96.62 102 LYS A CA 1
ATOM 807 C C . LYS A 1 102 ? 6.777 13.008 -4.203 1 96.62 102 LYS A C 1
ATOM 809 O O . LYS A 1 102 ? 7.34 13.617 -5.113 1 96.62 102 LYS A O 1
ATOM 814 N N . THR A 1 103 ? 6.746 13.422 -2.986 1 96.69 103 THR A N 1
ATOM 815 C CA . THR A 1 103 ? 7.531 14.594 -2.598 1 96.69 103 THR A CA 1
ATOM 816 C C . THR A 1 103 ? 9.016 14.352 -2.848 1 96.69 103 THR A C 1
ATOM 818 O O . THR A 1 103 ? 9.523 13.258 -2.592 1 96.69 103 THR A O 1
ATOM 821 N N . ALA A 1 104 ? 9.695 15.375 -3.363 1 96 104 ALA A N 1
ATOM 822 C CA . ALA A 1 104 ? 11.117 15.266 -3.646 1 96 104 ALA A CA 1
ATOM 823 C C . ALA A 1 104 ? 11.898 14.883 -2.391 1 96 104 ALA A C 1
ATOM 825 O O . ALA A 1 104 ? 11.719 15.492 -1.332 1 96 104 ALA A O 1
ATOM 826 N N . GLY A 1 105 ? 12.758 13.867 -2.447 1 93.75 105 GLY A N 1
ATOM 827 C CA . GLY A 1 105 ? 13.594 13.445 -1.335 1 93.75 105 GLY A CA 1
ATOM 828 C C . GLY A 1 105 ? 12.922 12.438 -0.426 1 93.75 105 GLY A C 1
ATOM 829 O O . GLY A 1 105 ? 13.523 11.961 0.536 1 93.75 105 GLY A O 1
ATOM 830 N N . PHE A 1 106 ? 11.703 12.102 -0.737 1 95.69 106 PHE A N 1
ATOM 831 C CA . PHE A 1 106 ? 10.977 11.125 0.058 1 95.69 106 PHE A CA 1
ATOM 83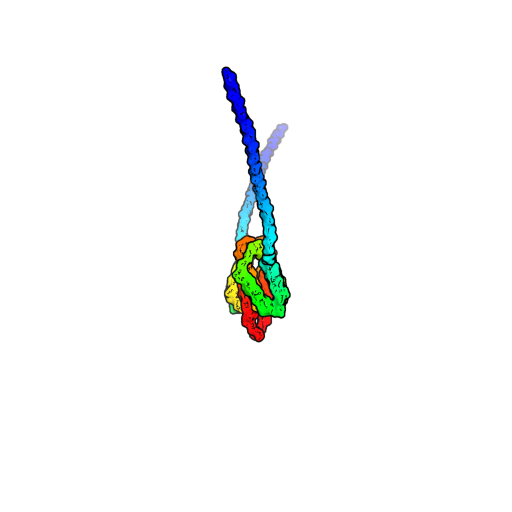2 C C . PHE A 1 106 ? 11.594 9.742 -0.09 1 95.69 106 PHE A C 1
ATOM 834 O O . PHE A 1 106 ? 11.875 9.297 -1.205 1 95.69 106 PHE A O 1
ATOM 841 N N . SER A 1 107 ? 11.734 9.094 1.034 1 95.56 107 SER A N 1
ATOM 842 C CA . SER A 1 107 ? 12.227 7.719 1.03 1 95.56 107 SER A CA 1
ATOM 843 C C . SER A 1 107 ? 11.078 6.719 1.165 1 95.56 107 SER A C 1
ATOM 845 O O . SER A 1 107 ? 10.367 6.719 2.168 1 95.56 107 SER A O 1
ATOM 847 N N . PRO A 1 108 ? 10.961 5.832 0.234 1 95.88 108 PRO A N 1
ATOM 848 C CA . PRO A 1 108 ? 9.914 4.809 0.341 1 95.88 108 PRO A CA 1
ATOM 849 C C . PRO A 1 108 ? 10.086 3.918 1.57 1 95.88 108 PRO A C 1
ATOM 851 O O . PRO A 1 108 ? 9.102 3.352 2.064 1 95.88 108 PRO A O 1
ATOM 854 N N . ASP A 1 109 ? 11.25 3.793 2.049 1 94.5 109 ASP A N 1
ATOM 855 C CA . ASP A 1 109 ? 11.508 2.959 3.219 1 94.5 109 ASP A CA 1
ATOM 856 C C . ASP A 1 109 ? 10.711 3.447 4.426 1 94.5 109 ASP A C 1
ATOM 858 O O . ASP A 1 109 ? 10.391 2.664 5.32 1 94.5 109 ASP A O 1
ATOM 862 N N . CYS A 1 110 ? 10.383 4.641 4.445 1 91.94 110 CYS A N 1
ATOM 863 C CA . CYS A 1 110 ? 9.727 5.262 5.594 1 91.94 110 CYS A CA 1
ATOM 864 C C . CYS A 1 110 ? 8.281 4.801 5.707 1 91.94 110 CYS A C 1
ATOM 866 O O . CYS A 1 110 ? 7.691 4.852 6.789 1 91.94 110 CYS A O 1
ATOM 868 N N . ILE A 1 111 ? 7.766 4.246 4.598 1 96.62 111 ILE A N 1
ATOM 869 C CA . ILE A 1 111 ? 6.336 3.98 4.68 1 96.62 111 ILE A CA 1
ATOM 870 C C . ILE A 1 111 ? 6.031 2.613 4.074 1 96.62 111 ILE A C 1
ATOM 872 O O . ILE A 1 111 ? 4.883 2.162 4.086 1 96.62 111 ILE A O 1
ATOM 876 N N . MET A 1 112 ? 6.957 1.928 3.496 1 96.5 112 MET A N 1
ATOM 877 C CA . MET A 1 112 ? 6.719 0.728 2.699 1 96.5 112 MET A CA 1
ATOM 878 C C . MET A 1 112 ? 5.969 -0.324 3.51 1 96.5 112 MET A C 1
ATOM 880 O O . MET A 1 112 ? 4.922 -0.814 3.082 1 96.5 112 MET A O 1
ATOM 884 N N . ASP A 1 113 ? 6.469 -0.611 4.688 1 96.62 113 ASP A N 1
ATOM 885 C CA . ASP A 1 113 ? 5.82 -1.619 5.52 1 96.62 113 ASP A CA 1
ATOM 886 C C . ASP A 1 113 ? 4.395 -1.198 5.875 1 96.62 113 ASP A C 1
ATOM 888 O O . ASP A 1 113 ? 3.475 -2.018 5.848 1 96.62 113 ASP A O 1
ATOM 892 N N . ASP A 1 114 ? 4.215 0.025 6.199 1 97.56 114 ASP A N 1
ATOM 893 C CA . ASP A 1 114 ? 2.889 0.514 6.559 1 97.56 114 ASP A CA 1
ATOM 894 C C . ASP A 1 114 ? 1.951 0.497 5.355 1 97.56 114 ASP A C 1
ATOM 896 O O . ASP A 1 114 ? 0.779 0.136 5.48 1 97.56 114 ASP A O 1
ATOM 900 N N . ALA A 1 115 ? 2.496 0.92 4.191 1 98.06 115 ALA A N 1
ATOM 901 C CA . ALA A 1 115 ? 1.685 0.908 2.977 1 98.06 115 ALA A CA 1
ATOM 902 C C . ALA A 1 115 ? 1.179 -0.499 2.668 1 98.06 115 ALA A C 1
ATOM 904 O O . ALA A 1 115 ? 0.007 -0.684 2.332 1 98.06 115 ALA A O 1
ATOM 905 N N . ILE A 1 116 ? 2.049 -1.462 2.82 1 98.44 116 ILE A N 1
ATOM 906 C CA . ILE A 1 116 ? 1.672 -2.85 2.568 1 98.44 116 ILE A CA 1
ATOM 907 C C . ILE A 1 116 ? 0.657 -3.307 3.613 1 98.44 116 ILE A C 1
ATOM 909 O O . ILE A 1 116 ? -0.319 -3.986 3.285 1 98.44 116 ILE A O 1
ATOM 913 N N . ASN A 1 117 ? 0.896 -2.943 4.852 1 98.31 117 ASN A N 1
ATOM 914 C CA . ASN A 1 117 ? -0.027 -3.334 5.914 1 98.31 117 ASN A CA 1
ATOM 915 C C . ASN A 1 117 ? -1.425 -2.77 5.676 1 98.31 117 ASN A C 1
ATOM 917 O O . ASN A 1 117 ? -2.42 -3.482 5.82 1 98.31 117 ASN A O 1
ATOM 921 N N . ILE A 1 118 ? -1.487 -1.544 5.363 1 98.81 118 ILE A N 1
ATOM 922 C CA . ILE A 1 118 ? -2.777 -0.911 5.113 1 98.81 118 ILE A CA 1
ATOM 923 C C . ILE A 1 118 ? -3.42 -1.524 3.871 1 98.81 118 ILE A C 1
ATOM 925 O O . ILE A 1 118 ? -4.637 -1.728 3.83 1 98.81 118 ILE A O 1
ATOM 929 N N . LEU A 1 119 ? -2.607 -1.786 2.861 1 98.81 119 LEU A N 1
ATOM 930 C CA . LEU A 1 119 ? -3.109 -2.471 1.676 1 98.81 119 LEU A CA 1
ATOM 931 C C . LEU A 1 119 ? -3.75 -3.805 2.047 1 98.81 119 LEU A C 1
ATOM 933 O O . LEU A 1 119 ? -4.867 -4.102 1.617 1 98.81 119 LEU A O 1
ATOM 937 N N . GLN A 1 120 ? -3.066 -4.555 2.791 1 98.75 120 GLN A N 1
ATOM 938 C CA . GLN A 1 120 ? -3.607 -5.844 3.213 1 98.75 120 GLN A CA 1
ATOM 939 C C . GLN A 1 120 ? -4.891 -5.66 4.02 1 98.75 120 GLN A C 1
ATOM 941 O O . GLN A 1 120 ? -5.844 -6.426 3.861 1 98.75 120 GLN A O 1
ATOM 946 N N . ASN A 1 121 ? -4.891 -4.703 4.93 1 98.69 121 ASN A N 1
ATOM 947 C CA . ASN A 1 121 ? -6.09 -4.414 5.711 1 98.69 121 ASN A CA 1
ATOM 948 C C . ASN A 1 121 ? -7.27 -4.055 4.816 1 98.69 121 ASN A C 1
ATOM 950 O O . ASN A 1 121 ? -8.367 -4.59 4.984 1 98.69 121 ASN A O 1
ATOM 954 N N . GLU A 1 122 ? -7.07 -3.162 3.908 1 98.69 122 GLU A N 1
ATOM 955 C CA . GLU A 1 122 ? -8.148 -2.723 3.025 1 98.69 122 GLU A CA 1
ATOM 956 C C . GLU A 1 122 ? -8.617 -3.859 2.119 1 98.69 122 GLU A C 1
ATOM 958 O O . GLU A 1 122 ? -9.812 -3.99 1.848 1 98.69 122 GLU A O 1
ATOM 963 N N . SER A 1 123 ? -7.641 -4.645 1.573 1 98.69 123 SER A N 1
ATOM 964 C CA . SER A 1 123 ? -7.996 -5.777 0.724 1 98.69 123 SER A CA 1
ATOM 965 C C . SER A 1 123 ? -8.852 -6.789 1.479 1 98.69 123 SER A C 1
ATOM 967 O O . SER A 1 123 ? -9.758 -7.391 0.905 1 98.69 123 SER A O 1
ATOM 969 N N . LYS A 1 124 ? -8.531 -6.992 2.711 1 98.31 124 LYS A N 1
ATOM 970 C CA . LYS A 1 124 ? -9.32 -7.879 3.557 1 98.31 124 LYS A CA 1
ATOM 971 C C . LYS A 1 124 ? -10.75 -7.355 3.719 1 98.31 124 LYS A C 1
ATOM 973 O O . LYS A 1 124 ? -11.703 -8.133 3.682 1 98.31 124 LYS A O 1
ATOM 978 N N . LEU A 1 125 ? -10.875 -6.125 3.945 1 97.62 125 LEU A N 1
ATOM 979 C CA . LEU A 1 125 ? -12.188 -5.504 4.094 1 97.62 125 LEU A CA 1
ATOM 980 C C . LEU A 1 125 ? -13 -5.633 2.812 1 97.62 125 LEU A C 1
ATOM 982 O O . LEU A 1 125 ? -14.219 -5.832 2.861 1 97.62 125 LEU A O 1
ATOM 986 N N . VAL A 1 126 ? -12.375 -5.484 1.658 1 97.69 126 VAL A N 1
ATOM 987 C CA . VAL A 1 126 ? -13.07 -5.676 0.389 1 97.69 126 VAL A CA 1
ATOM 988 C C . VAL A 1 126 ? -13.57 -7.113 0.285 1 97.69 126 VAL A C 1
ATOM 990 O O . VAL A 1 126 ? -14.711 -7.352 -0.115 1 97.69 126 VAL A O 1
ATOM 993 N N . ALA A 1 127 ? -12.75 -8.023 0.643 1 96.31 127 ALA A N 1
ATOM 994 C CA . ALA A 1 127 ? -13.039 -9.445 0.465 1 96.31 127 ALA A CA 1
ATOM 995 C C . ALA A 1 127 ? -14.148 -9.906 1.408 1 96.31 127 ALA A C 1
ATOM 997 O O . ALA A 1 127 ? -14.82 -10.898 1.142 1 96.31 127 ALA A O 1
ATOM 998 N N . THR A 1 128 ? -14.328 -9.211 2.49 1 93.75 128 THR A N 1
ATOM 999 C CA . THR A 1 128 ? -15.305 -9.648 3.484 1 93.75 128 THR A CA 1
ATOM 1000 C C . THR A 1 128 ? -16.594 -8.852 3.367 1 93.75 128 THR A C 1
ATOM 1002 O O . THR A 1 128 ? -17.547 -9.078 4.121 1 93.75 128 THR A O 1
ATOM 1005 N N . ALA A 1 129 ? -16.656 -7.855 2.508 1 88.06 129 ALA A N 1
ATOM 1006 C CA . ALA A 1 129 ? -17.875 -7.07 2.301 1 88.06 129 ALA A CA 1
ATOM 1007 C C . ALA A 1 129 ? -19.016 -7.945 1.79 1 88.06 129 ALA A C 1
ATOM 1009 O O . ALA A 1 129 ? -18.797 -8.867 1 1 88.06 129 ALA A O 1
ATOM 1010 N N . PRO A 1 130 ? -20.156 -7.773 2.43 1 73 130 PRO A N 1
ATOM 1011 C CA . PRO A 1 130 ? -21.312 -8.562 1.978 1 73 130 PRO A CA 1
ATOM 1012 C C . PRO A 1 130 ? -21.609 -8.375 0.49 1 73 130 PRO A C 1
ATOM 1014 O O . PRO A 1 130 ? -21.406 -7.285 -0.049 1 73 130 PRO A O 1
ATOM 1017 N N . ILE A 1 131 ? -21.609 -9.43 -0.33 1 60.03 131 ILE A N 1
ATOM 1018 C CA . ILE A 1 131 ? -21.938 -9.406 -1.752 1 60.03 131 ILE A CA 1
ATOM 1019 C C . ILE A 1 131 ? -23.453 -9.266 -1.933 1 60.03 131 ILE A C 1
ATOM 1021 O O . ILE A 1 131 ? -24.234 -9.852 -1.172 1 60.03 131 ILE A O 1
ATOM 1025 N N . MET B 1 1 ? 86.5 -70.688 -16.812 1 29.64 1 MET B N 1
ATOM 1026 C CA . MET B 1 1 ? 85.875 -69.562 -16.094 1 29.64 1 MET B CA 1
ATOM 1027 C C . MET B 1 1 ? 84.875 -68.812 -16.984 1 29.64 1 MET B C 1
ATOM 1029 O O . MET B 1 1 ? 85.312 -68.062 -17.859 1 29.64 1 MET B O 1
ATOM 1033 N N . ALA B 1 2 ? 83.75 -69.562 -17.484 1 39.47 2 ALA B N 1
ATOM 1034 C CA . ALA B 1 2 ? 82.688 -69.188 -18.438 1 39.47 2 ALA B CA 1
ATOM 1035 C C . ALA B 1 2 ? 82 -67.875 -18.016 1 39.47 2 ALA B C 1
ATOM 1037 O O . ALA B 1 2 ? 81.562 -67.75 -16.859 1 39.47 2 ALA B O 1
ATOM 1038 N N . ALA B 1 3 ? 82.312 -66.688 -18.547 1 41.59 3 ALA B N 1
ATOM 1039 C CA . ALA B 1 3 ? 81.812 -65.312 -18.391 1 41.59 3 ALA B CA 1
ATOM 1040 C C . ALA B 1 3 ? 80.312 -65.25 -18.625 1 41.59 3 ALA B C 1
ATOM 1042 O O . ALA B 1 3 ? 79.812 -65.562 -19.719 1 41.59 3 ALA B O 1
ATOM 1043 N N . HIS B 1 4 ? 79.5 -65.75 -17.688 1 42.22 4 HIS B N 1
ATOM 1044 C CA . HIS B 1 4 ? 78.062 -65.688 -17.734 1 42.22 4 HIS B CA 1
ATOM 1045 C C . HIS B 1 4 ? 77.562 -64.312 -18.094 1 42.22 4 HIS B C 1
ATOM 1047 O O . HIS B 1 4 ? 77.875 -63.344 -17.375 1 42.22 4 HIS B O 1
ATOM 1053 N N . LEU B 1 5 ? 77.562 -63.938 -19.406 1 38.75 5 LEU B N 1
ATOM 1054 C CA . LEU B 1 5 ? 77 -62.656 -19.938 1 38.75 5 LEU B CA 1
ATOM 1055 C C . LEU B 1 5 ? 75.625 -62.375 -19.422 1 38.75 5 LEU B C 1
ATOM 1057 O O . LEU B 1 5 ? 74.688 -63.156 -19.672 1 38.75 5 LEU B O 1
ATOM 1061 N N . LYS B 1 6 ? 75.438 -61.812 -18.219 1 39.34 6 LYS B N 1
ATOM 1062 C CA . LYS B 1 6 ? 74.188 -61.344 -17.625 1 39.34 6 LYS B CA 1
ATOM 1063 C C . LYS B 1 6 ? 73.438 -60.406 -18.562 1 39.34 6 LYS B C 1
ATOM 1065 O O . LYS B 1 6 ? 73.938 -59.375 -18.969 1 39.34 6 LYS B O 1
ATOM 1070 N N . LYS B 1 7 ? 72.562 -60.938 -19.578 1 40.78 7 LYS B N 1
ATOM 1071 C CA . LYS B 1 7 ? 71.688 -60.156 -20.422 1 40.78 7 LYS B CA 1
ATOM 1072 C C . LYS B 1 7 ? 70.812 -59.219 -19.609 1 40.78 7 LYS B C 1
ATOM 1074 O O . LYS B 1 7 ? 70.125 -59.625 -18.656 1 40.78 7 LYS B O 1
ATOM 1079 N N . ARG B 1 8 ? 71.188 -57.969 -19.422 1 38.22 8 ARG B N 1
ATOM 1080 C CA . ARG B 1 8 ? 70.438 -56.844 -18.875 1 38.22 8 ARG B CA 1
ATOM 1081 C C . ARG B 1 8 ? 69.125 -56.656 -19.625 1 38.22 8 ARG B C 1
ATOM 1083 O O . ARG B 1 8 ? 69.125 -56.406 -20.844 1 38.22 8 ARG B O 1
ATOM 1090 N N . VAL B 1 9 ? 68.062 -57.562 -19.531 1 40.03 9 VAL B N 1
ATOM 1091 C CA . VAL B 1 9 ? 66.688 -57.406 -20.062 1 40.03 9 VAL B CA 1
ATOM 1092 C C . VAL B 1 9 ? 66.188 -55.969 -19.781 1 40.03 9 VAL B C 1
ATOM 1094 O O . VAL B 1 9 ? 66.125 -55.562 -18.641 1 40.03 9 VAL B O 1
ATOM 1097 N N . TYR B 1 10 ? 66.375 -54.906 -20.625 1 35.41 10 TYR B N 1
ATOM 1098 C CA . TYR B 1 10 ? 65.812 -53.562 -20.703 1 35.41 10 TYR B CA 1
ATOM 1099 C C . TYR B 1 10 ? 64.312 -53.594 -20.547 1 35.41 10 TYR B C 1
ATOM 1101 O O . TYR B 1 10 ? 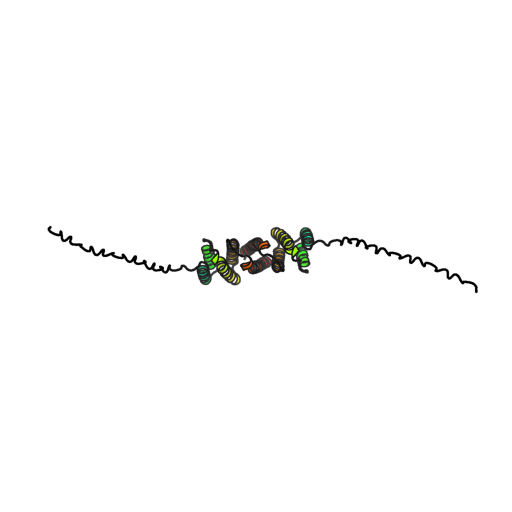63.594 -54.188 -21.375 1 35.41 10 TYR B O 1
ATOM 1109 N N . GLU B 1 11 ? 63.688 -53.969 -19.391 1 36.75 11 GLU B N 1
ATOM 1110 C CA . GLU B 1 11 ? 62.281 -53.812 -19.125 1 36.75 11 GLU B CA 1
ATOM 1111 C C . GLU B 1 11 ? 61.781 -52.438 -19.578 1 36.75 11 GLU B C 1
ATOM 1113 O O . GLU B 1 11 ? 62.219 -51.406 -19.094 1 36.75 11 GLU B O 1
ATOM 1118 N N . GLU B 1 12 ? 61.562 -52.219 -20.938 1 37.09 12 GLU B N 1
ATOM 1119 C CA . GLU B 1 12 ? 60.844 -51.094 -21.469 1 37.09 12 GLU B CA 1
ATOM 1120 C C . GLU B 1 12 ? 59.594 -50.781 -20.641 1 37.09 12 GLU B C 1
ATOM 1122 O O . GLU B 1 12 ? 58.75 -51.656 -20.5 1 37.09 12 GLU B O 1
ATOM 1127 N N . PHE B 1 13 ? 59.688 -50.062 -19.5 1 38.47 13 PHE B N 1
ATOM 1128 C CA . PHE B 1 13 ? 58.594 -49.469 -18.703 1 38.47 13 PHE B CA 1
ATOM 1129 C C . PHE B 1 13 ? 57.562 -48.781 -19.609 1 38.47 13 PHE B C 1
ATOM 1131 O O . PHE B 1 13 ? 57.906 -47.844 -20.297 1 38.47 13 PHE B O 1
ATOM 1138 N N . THR B 1 14 ? 56.812 -49.562 -20.5 1 46.72 14 THR B N 1
ATOM 1139 C CA . THR B 1 14 ? 55.656 -48.969 -21.172 1 46.72 14 THR B CA 1
ATOM 1140 C C . THR B 1 14 ? 54.844 -48.125 -20.188 1 46.72 14 THR B C 1
ATOM 1142 O O . THR B 1 14 ? 54.281 -48.656 -19.234 1 46.72 14 THR B O 1
ATOM 1145 N N . LYS B 1 15 ? 55.281 -46.906 -19.766 1 42.53 15 LYS B N 1
ATOM 1146 C CA . LYS B 1 15 ? 54.438 -45.969 -19.047 1 42.53 15 LYS B CA 1
ATOM 1147 C C . LYS B 1 15 ? 53.094 -45.781 -19.766 1 42.53 15 LYS B C 1
ATOM 1149 O O . LYS B 1 15 ? 53.062 -45.344 -20.906 1 42.53 15 LYS B O 1
ATOM 1154 N N . VAL B 1 16 ? 52.125 -46.781 -19.719 1 42.25 16 VAL B N 1
ATOM 1155 C CA . VAL B 1 16 ? 50.75 -46.5 -20.109 1 42.25 16 VAL B CA 1
ATOM 1156 C C . VAL B 1 16 ? 50.344 -45.125 -19.578 1 42.25 16 VAL B C 1
ATOM 1158 O O . VAL B 1 16 ? 50.312 -44.906 -18.359 1 42.25 16 VAL B O 1
ATOM 1161 N N . VAL B 1 17 ? 50.844 -44.031 -20.234 1 43.38 17 VAL B N 1
ATOM 1162 C CA . VAL B 1 17 ? 50.25 -42.719 -19.984 1 43.38 17 VAL B CA 1
ATOM 1163 C C . VAL B 1 17 ? 48.75 -42.844 -20 1 43.38 17 VAL B C 1
ATOM 1165 O O . VAL B 1 17 ? 48.156 -43.188 -21.016 1 43.38 17 VAL B O 1
ATOM 1168 N N . GLN B 1 18 ? 48.188 -43.531 -19 1 42.94 18 GLN B N 1
ATOM 1169 C CA . GLN B 1 18 ? 46.75 -43.406 -18.844 1 42.94 18 GLN B CA 1
ATOM 1170 C C . GLN B 1 18 ? 46.281 -41.969 -19.078 1 42.94 18 GLN B C 1
ATOM 1172 O O . GLN B 1 18 ? 46.75 -41.031 -18.391 1 42.94 18 GLN B O 1
ATOM 1177 N N . GLN B 1 19 ? 46.25 -41.5 -20.375 1 43.56 19 GLN B N 1
ATOM 1178 C CA . GLN B 1 19 ? 45.594 -40.219 -20.641 1 43.56 19 GLN B CA 1
ATOM 1179 C C . GLN B 1 19 ? 44.344 -40.062 -19.766 1 43.56 19 GLN B C 1
ATOM 1181 O O . GLN B 1 19 ? 43.5 -40.938 -19.719 1 43.56 19 GLN B O 1
ATOM 1186 N N . GLN B 1 20 ? 44.469 -39.531 -18.578 1 45.47 20 GLN B N 1
ATOM 1187 C CA . GLN B 1 20 ? 43.281 -39.031 -17.891 1 45.47 20 GLN B CA 1
ATOM 1188 C C . GLN B 1 20 ? 42.312 -38.438 -18.875 1 45.47 20 GLN B C 1
ATOM 1190 O O . GLN B 1 20 ? 42.625 -37.469 -19.578 1 45.47 20 GLN B O 1
ATOM 1195 N N . GLN B 1 21 ? 41.719 -39.219 -19.781 1 43.88 21 GLN B N 1
ATOM 1196 C CA . GLN B 1 21 ? 40.594 -38.625 -20.531 1 43.88 21 GLN B CA 1
ATOM 1197 C C . GLN B 1 21 ? 39.875 -37.562 -19.703 1 43.88 21 GLN B C 1
ATOM 1199 O O . GLN B 1 21 ? 39.469 -37.844 -18.562 1 43.88 21 GLN B O 1
ATOM 1204 N N . GLU B 1 22 ? 40.438 -36.344 -19.719 1 44.62 22 GLU B N 1
ATOM 1205 C CA . GLU B 1 22 ? 39.562 -35.281 -19.219 1 44.62 22 GLU B CA 1
ATOM 1206 C C . GLU B 1 22 ? 38.094 -35.625 -19.484 1 44.62 22 GLU B C 1
ATOM 1208 O O . GLU B 1 22 ? 37.688 -35.844 -20.625 1 44.62 22 GLU B O 1
ATOM 1213 N N . GLU B 1 23 ? 37.469 -36.531 -18.781 1 46.16 23 GLU B N 1
ATOM 1214 C CA . GLU B 1 23 ? 36.031 -36.625 -18.797 1 46.16 23 GLU B CA 1
ATOM 1215 C C . GLU B 1 23 ? 35.406 -35.312 -19.234 1 46.16 23 GLU B C 1
ATOM 1217 O O . GLU B 1 23 ? 35.625 -34.25 -18.609 1 46.16 23 GLU B O 1
ATOM 1222 N N . ILE B 1 24 ? 35.5 -34.969 -20.516 1 47.59 24 ILE B N 1
ATOM 1223 C CA . ILE B 1 24 ? 34.562 -33.938 -20.969 1 47.59 24 ILE B CA 1
ATOM 1224 C C . ILE B 1 24 ? 33.281 -34 -20.141 1 47.59 24 ILE B C 1
ATOM 1226 O O . ILE B 1 24 ? 32.562 -35 -20.156 1 47.59 24 ILE B O 1
ATOM 1230 N N . ALA B 1 25 ? 33.344 -33.531 -18.953 1 44.72 25 ALA B N 1
ATOM 1231 C CA . ALA B 1 25 ? 32.062 -33.281 -18.25 1 44.72 25 ALA B CA 1
ATOM 1232 C C . ALA B 1 25 ? 30.969 -32.906 -19.234 1 44.72 25 ALA B C 1
ATOM 1234 O O . ALA B 1 25 ? 31.078 -31.906 -19.938 1 44.72 25 ALA B O 1
ATOM 1235 N N . THR B 1 26 ? 30.469 -33.75 -20.047 1 42.19 26 THR B N 1
ATOM 1236 C CA . THR B 1 26 ? 29.219 -33.406 -20.703 1 42.19 26 THR B CA 1
ATOM 1237 C C . THR B 1 26 ? 28.391 -32.469 -19.797 1 42.19 26 THR B C 1
ATOM 1239 O O . THR B 1 26 ? 28.25 -32.75 -18.594 1 42.19 26 THR B O 1
ATOM 1242 N N . LYS B 1 27 ? 28.656 -31.281 -19.906 1 42.12 27 LYS B N 1
ATOM 1243 C CA . LYS B 1 27 ? 27.719 -30.344 -19.297 1 42.12 27 LYS B CA 1
ATOM 1244 C C . LYS B 1 27 ? 26.297 -30.906 -19.312 1 42.12 27 LYS B C 1
ATOM 1246 O O . LYS B 1 27 ? 25.688 -31.031 -20.375 1 42.12 27 LYS B O 1
ATOM 1251 N N . LYS B 1 28 ? 25.984 -32.031 -18.703 1 45.94 28 LYS B N 1
ATOM 1252 C CA . LYS B 1 28 ? 24.594 -32.438 -18.547 1 45.94 28 LYS B CA 1
ATOM 1253 C C . LYS B 1 28 ? 23.672 -31.219 -18.609 1 45.94 28 LYS B C 1
ATOM 1255 O O . LYS B 1 28 ? 23.812 -30.266 -17.828 1 45.94 28 LYS B O 1
ATOM 1260 N N . LEU B 1 29 ? 23.203 -30.922 -19.766 1 52.69 29 LEU B N 1
ATOM 1261 C CA . LEU B 1 29 ? 22.125 -29.938 -19.875 1 52.69 29 LEU B CA 1
ATOM 1262 C C . LEU B 1 29 ? 21.078 -30.172 -18.781 1 52.69 29 LEU B C 1
ATOM 1264 O O . LEU B 1 29 ? 20.422 -31.219 -18.75 1 52.69 29 LEU B O 1
ATOM 1268 N N . ARG B 1 30 ? 21.391 -29.844 -17.625 1 50.94 30 ARG B N 1
ATOM 1269 C CA . ARG B 1 30 ? 20.391 -29.797 -16.562 1 50.94 30 ARG B CA 1
ATOM 1270 C C . ARG B 1 30 ? 19.062 -29.25 -17.094 1 50.94 30 ARG B C 1
ATOM 1272 O O . ARG B 1 30 ? 19.031 -28.141 -17.641 1 50.94 30 ARG B O 1
ATOM 1279 N N . LEU B 1 31 ? 18.156 -29.984 -17.656 1 56.22 31 LEU B N 1
ATOM 1280 C CA . LEU B 1 31 ? 16.812 -29.469 -17.875 1 56.22 31 LEU B CA 1
ATOM 1281 C C . LEU B 1 31 ? 16.5 -28.344 -16.891 1 56.22 31 LEU B C 1
ATOM 1283 O O . LEU B 1 31 ? 16.484 -28.547 -15.68 1 56.22 31 LEU B O 1
ATOM 1287 N N . THR B 1 32 ? 16.812 -27.188 -17.312 1 64 32 THR B N 1
ATOM 1288 C CA . THR B 1 32 ? 16.688 -26.031 -16.438 1 64 32 THR B CA 1
ATOM 1289 C C . THR B 1 32 ? 15.227 -25.797 -16.047 1 64 32 THR B C 1
ATOM 1291 O O . THR B 1 32 ? 14.352 -25.781 -16.906 1 64 32 THR B O 1
ATOM 1294 N N . LYS B 1 33 ? 14.695 -26.281 -14.992 1 74.06 33 LYS B N 1
ATOM 1295 C CA . LYS B 1 33 ? 13.398 -25.984 -14.391 1 74.06 33 LYS B CA 1
ATOM 1296 C C . LYS B 1 33 ? 13.055 -24.5 -14.555 1 74.06 33 LYS B C 1
ATOM 1298 O O . LYS B 1 33 ? 13.93 -23.641 -14.484 1 74.06 33 LYS B O 1
ATOM 1303 N N . PRO B 1 34 ? 11.805 -24.25 -15.18 1 86.19 34 PRO B N 1
ATOM 1304 C CA . PRO B 1 34 ? 11.383 -22.844 -15.258 1 86.19 34 PRO B CA 1
ATOM 1305 C C . PRO B 1 34 ? 11.633 -22.078 -13.961 1 86.19 34 PRO B C 1
ATOM 1307 O O . PRO B 1 34 ? 11.57 -22.672 -12.875 1 86.19 34 PRO B O 1
ATOM 1310 N N . SER B 1 35 ? 12.062 -20.812 -14.156 1 91.88 35 SER B N 1
ATOM 1311 C CA . SER B 1 35 ? 12.195 -19.953 -12.984 1 91.88 35 SER B CA 1
ATOM 1312 C C . SER B 1 35 ? 10.875 -19.828 -12.234 1 91.88 35 SER B C 1
ATOM 1314 O O . SER B 1 35 ? 9.812 -20.141 -12.781 1 91.88 35 SER B O 1
ATOM 1316 N N . LYS B 1 36 ? 10.898 -19.547 -11.078 1 94.56 36 LYS B N 1
ATOM 1317 C CA . LYS B 1 36 ? 9.688 -19.359 -10.281 1 94.56 36 LYS B CA 1
ATOM 1318 C C . LYS B 1 36 ? 8.789 -18.297 -10.906 1 94.56 36 LYS B C 1
ATOM 1320 O O . LYS B 1 36 ? 7.562 -18.422 -10.891 1 94.56 36 LYS B O 1
ATOM 1325 N N . SER B 1 37 ? 9.383 -17.25 -11.375 1 96.38 37 SER B N 1
ATOM 1326 C CA . SER B 1 37 ? 8.609 -16.203 -12.039 1 96.38 37 SER B CA 1
ATOM 1327 C C . SER B 1 37 ? 7.906 -16.75 -13.281 1 96.38 37 SER B C 1
ATOM 1329 O O . SER B 1 37 ? 6.715 -16.5 -13.484 1 96.38 37 SER B O 1
ATOM 1331 N N . ALA B 1 38 ? 8.688 -17.531 -14.109 1 96.38 38 ALA B N 1
ATOM 1332 C CA . ALA B 1 38 ? 8.109 -18.094 -15.328 1 96.38 38 ALA B CA 1
ATOM 1333 C C . ALA B 1 38 ? 6.98 -19.062 -15 1 96.38 38 ALA B C 1
ATOM 1335 O O . ALA B 1 38 ? 5.926 -19.047 -15.641 1 96.38 38 ALA B O 1
ATOM 1336 N N . ALA B 1 39 ? 7.18 -19.922 -14.055 1 96.81 39 ALA B N 1
ATOM 1337 C CA . ALA B 1 39 ? 6.164 -20.891 -13.648 1 96.81 39 ALA B CA 1
ATOM 1338 C C . ALA B 1 39 ? 4.902 -20.188 -13.156 1 96.81 39 ALA B C 1
ATOM 1340 O O . ALA B 1 39 ? 3.787 -20.578 -13.508 1 96.81 39 ALA B O 1
ATOM 1341 N N . LEU B 1 40 ? 5.031 -19.141 -12.352 1 98.5 40 LEU B N 1
ATOM 1342 C CA . LEU B 1 40 ? 3.893 -18.375 -11.859 1 98.5 40 LEU B CA 1
ATOM 1343 C C . LEU B 1 40 ? 3.117 -17.75 -13.016 1 98.5 40 LEU B C 1
ATOM 1345 O O . LEU B 1 40 ? 1.887 -17.812 -13.047 1 98.5 40 LEU B O 1
ATOM 1349 N N . HIS B 1 41 ? 3.859 -17.156 -13.922 1 98.5 41 HIS B N 1
ATOM 1350 C CA . HIS B 1 41 ? 3.225 -16.531 -15.07 1 98.5 41 HIS B CA 1
ATOM 1351 C C . HIS B 1 41 ? 2.389 -17.531 -15.859 1 98.5 41 HIS B C 1
ATOM 1353 O O . HIS B 1 41 ? 1.239 -17.25 -16.203 1 98.5 41 HIS B O 1
ATOM 1359 N N . ILE B 1 42 ? 2.947 -18.625 -16.125 1 98.38 42 ILE B N 1
ATOM 1360 C CA . ILE B 1 42 ? 2.254 -19.672 -16.875 1 98.38 42 ILE B CA 1
ATOM 1361 C C . ILE B 1 42 ? 1.016 -20.125 -16.094 1 98.38 42 ILE B C 1
ATOM 1363 O O . ILE B 1 42 ? -0.075 -20.219 -16.672 1 98.38 42 ILE B O 1
ATOM 1367 N N . ASP B 1 43 ? 1.188 -20.422 -14.852 1 98.19 43 ASP B N 1
ATOM 1368 C CA . ASP B 1 43 ? 0.074 -20.875 -14.016 1 98.19 43 ASP B CA 1
ATOM 1369 C C . ASP B 1 43 ? -1.063 -19.859 -14.031 1 98.19 43 ASP B C 1
ATOM 1371 O O . ASP B 1 43 ? -2.223 -20.219 -14.242 1 98.19 43 ASP B O 1
ATOM 1375 N N . LEU B 1 44 ? -0.798 -18.609 -13.844 1 98.62 44 LEU B N 1
ATOM 1376 C CA . LEU B 1 44 ? -1.827 -17.578 -13.773 1 98.62 44 LEU B CA 1
ATOM 1377 C C . LEU B 1 44 ? -2.465 -17.344 -15.141 1 98.62 44 LEU B C 1
ATOM 1379 O O . LEU B 1 44 ? -3.65 -17.016 -15.234 1 98.62 44 LEU B O 1
ATOM 1383 N N . CYS B 1 45 ? -1.702 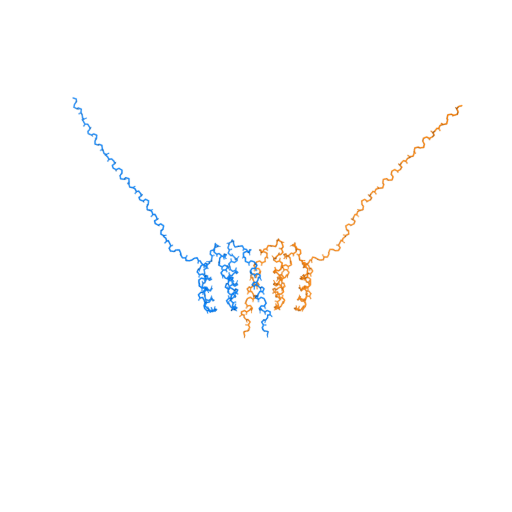-17.547 -16.156 1 98 45 CYS B N 1
ATOM 1384 C CA . CYS B 1 45 ? -2.254 -17.453 -17.5 1 98 45 CYS B CA 1
ATOM 1385 C C . CYS B 1 45 ? -3.234 -18.578 -17.766 1 98 45 CYS B C 1
ATOM 1387 O O . CYS B 1 45 ? -4.184 -18.422 -18.531 1 98 45 CYS B O 1
ATOM 1389 N N . LYS B 1 46 ? -3.012 -19.656 -17.203 1 97.44 46 LYS B N 1
ATOM 1390 C CA . LYS B 1 46 ? -3.857 -20.844 -17.391 1 97.44 46 LYS B CA 1
ATOM 1391 C C . LYS B 1 46 ? -5.141 -20.719 -16.578 1 97.44 46 LYS B C 1
ATOM 1393 O O . LYS B 1 46 ? -6.094 -21.469 -16.797 1 97.44 46 LYS B O 1
ATOM 1398 N N . ALA B 1 47 ? -5.109 -19.875 -15.578 1 98.38 47 ALA B N 1
ATOM 1399 C CA . ALA B 1 47 ? -6.27 -19.766 -14.695 1 98.38 47 ALA B CA 1
ATOM 1400 C C . ALA B 1 47 ? -7.512 -19.344 -15.477 1 98.38 47 ALA B C 1
ATOM 1402 O O . ALA B 1 47 ? -7.484 -18.359 -16.219 1 98.38 47 ALA B O 1
ATOM 1403 N N . THR B 1 48 ? -8.625 -20.047 -15.266 1 97.94 48 THR B N 1
ATOM 1404 C CA . THR B 1 48 ? -9.859 -19.75 -15.984 1 97.94 48 THR B CA 1
ATOM 1405 C C . THR B 1 48 ? -10.938 -19.266 -15.023 1 97.94 48 THR B C 1
ATOM 1407 O O . THR B 1 48 ? -12.078 -19.016 -15.438 1 97.94 48 THR B O 1
ATOM 1410 N N . SER B 1 49 ? -10.648 -19.188 -13.781 1 98.19 49 SER B N 1
ATOM 1411 C CA . SER B 1 49 ? -11.539 -18.719 -12.727 1 98.19 49 SER B CA 1
ATOM 1412 C C . SER B 1 49 ? -10.75 -18.125 -11.562 1 98.19 49 SER B C 1
ATOM 1414 O O . SER B 1 49 ? -9.555 -18.391 -11.414 1 98.19 49 SER B O 1
ATOM 1416 N N . PRO B 1 50 ? -11.398 -17.359 -10.828 1 98.31 50 PRO B N 1
ATOM 1417 C CA . PRO B 1 50 ? -10.727 -16.891 -9.617 1 98.31 50 PRO B CA 1
ATOM 1418 C C . PRO B 1 50 ? -10.258 -18.016 -8.711 1 98.31 50 PRO B C 1
ATOM 1420 O O . PRO B 1 50 ? -9.211 -17.906 -8.062 1 98.31 50 PRO B O 1
ATOM 1423 N N . ALA B 1 51 ? -11.133 -19.031 -8.602 1 98.44 51 ALA B N 1
ATOM 1424 C CA . ALA B 1 51 ? -10.742 -20.172 -7.789 1 98.44 51 ALA B CA 1
ATOM 1425 C C . ALA B 1 51 ? -9.445 -20.797 -8.297 1 98.44 51 ALA B C 1
ATOM 1427 O O . ALA B 1 51 ? -8.578 -21.156 -7.508 1 98.44 51 ALA B O 1
ATOM 1428 N N . ASP B 1 52 ? -9.281 -20.922 -9.578 1 98.69 52 ASP B N 1
ATOM 1429 C CA . ASP B 1 52 ? -8.047 -21.438 -10.172 1 98.69 52 ASP B CA 1
ATOM 1430 C C . ASP B 1 52 ? -6.863 -20.531 -9.812 1 98.69 52 ASP B C 1
ATOM 1432 O O . ASP B 1 52 ? -5.816 -21.016 -9.391 1 98.69 52 ASP B O 1
ATOM 1436 N N . ALA B 1 53 ? -7.059 -19.281 -10.078 1 98.88 53 ALA B N 1
ATOM 1437 C CA . ALA B 1 53 ? -5.996 -18.328 -9.781 1 98.88 53 ALA B CA 1
ATOM 1438 C C . ALA B 1 53 ? -5.559 -18.422 -8.32 1 98.88 53 ALA B C 1
ATOM 1440 O O . ALA B 1 53 ? -4.363 -18.469 -8.031 1 98.88 53 ALA B O 1
ATOM 1441 N N . LEU B 1 54 ? -6.543 -18.422 -7.445 1 98.81 54 LEU B N 1
ATOM 1442 C CA . LEU B 1 54 ? -6.246 -18.531 -6.023 1 98.81 54 LEU B CA 1
ATOM 1443 C C . LEU B 1 54 ? -5.441 -19.781 -5.723 1 98.81 54 LEU B C 1
ATOM 1445 O O . LEU B 1 54 ? -4.48 -19.75 -4.949 1 98.81 54 LEU B O 1
ATOM 1449 N N . GLN B 1 55 ? -5.863 -20.844 -6.285 1 98.75 55 GLN B N 1
ATOM 1450 C CA . GLN B 1 55 ? -5.156 -22.094 -6.07 1 98.75 55 GLN B CA 1
ATOM 1451 C C . GLN B 1 55 ? -3.699 -22 -6.516 1 98.75 55 GLN B C 1
ATOM 1453 O O . GLN B 1 55 ? -2.797 -22.469 -5.82 1 98.75 55 GLN B O 1
ATOM 1458 N N . TYR B 1 56 ? -3.424 -21.438 -7.684 1 98.81 56 TYR B N 1
ATOM 1459 C CA . TYR B 1 56 ? -2.064 -21.266 -8.18 1 98.81 56 TYR B CA 1
ATOM 1460 C C . TYR B 1 56 ? -1.268 -20.344 -7.258 1 98.81 56 TYR B C 1
ATOM 1462 O O . TYR B 1 56 ? -0.09 -20.594 -6.988 1 98.81 56 TYR B O 1
ATOM 1470 N N . LEU B 1 57 ? -1.859 -19.312 -6.816 1 98.88 57 LEU B N 1
ATOM 1471 C CA . LEU B 1 57 ? -1.193 -18.391 -5.902 1 98.88 57 LEU B CA 1
ATOM 1472 C C . LEU B 1 57 ? -0.85 -19.078 -4.586 1 98.88 57 LEU B C 1
ATOM 1474 O O . LEU B 1 57 ? 0.233 -18.875 -4.035 1 98.88 57 LEU B O 1
ATOM 1478 N N . LEU B 1 58 ? -1.794 -19.844 -4.117 1 98.81 58 LEU B N 1
ATOM 1479 C CA . LEU B 1 58 ? -1.55 -20.594 -2.885 1 98.81 58 LEU B CA 1
ATOM 1480 C C . LEU B 1 58 ? -0.397 -21.578 -3.062 1 98.81 58 LEU B C 1
ATOM 1482 O O . LEU B 1 58 ? 0.453 -21.703 -2.18 1 98.81 58 LEU B O 1
ATOM 1486 N N . GLN B 1 59 ? -0.376 -22.234 -4.102 1 98.5 59 GLN B N 1
ATOM 1487 C CA . GLN B 1 59 ? 0.714 -23.156 -4.41 1 98.5 59 GLN B CA 1
ATOM 1488 C C . GLN B 1 59 ? 2.045 -22.422 -4.516 1 98.5 59 GLN B C 1
ATOM 1490 O O . GLN B 1 59 ? 3.061 -22.875 -3.99 1 98.5 59 GLN B O 1
ATOM 1495 N N . PHE B 1 60 ? 2.066 -21.328 -5.141 1 98.5 60 PHE B N 1
ATOM 1496 C CA . PHE B 1 60 ? 3.258 -20.5 -5.293 1 98.5 60 PHE B CA 1
ATOM 1497 C C . PHE B 1 60 ? 3.797 -20.078 -3.936 1 98.5 60 PHE B C 1
ATOM 1499 O O . PHE B 1 60 ? 5.012 -20.031 -3.727 1 98.5 60 PHE B O 1
ATOM 1506 N N . ALA B 1 61 ? 2.908 -19.797 -3.107 1 98.38 61 ALA B N 1
ATOM 1507 C CA . ALA B 1 61 ? 3.252 -19.234 -1.808 1 98.38 61 ALA B CA 1
ATOM 1508 C C . ALA B 1 61 ? 3.926 -20.266 -0.913 1 98.38 61 ALA B C 1
ATOM 1510 O O . ALA B 1 61 ? 4.504 -19.922 0.12 1 98.38 61 ALA B O 1
ATOM 1511 N N . ARG B 1 62 ? 3.959 -21.438 -1.237 1 97.62 62 ARG B N 1
ATOM 1512 C CA . ARG B 1 62 ? 4.426 -22.516 -0.38 1 97.62 62 ARG B CA 1
ATOM 1513 C C . ARG B 1 62 ? 5.949 -22.547 -0.312 1 97.62 62 ARG B C 1
ATOM 1515 O O . ARG B 1 62 ? 6.527 -23.172 0.584 1 97.62 62 ARG B O 1
ATOM 1522 N N . LYS B 1 63 ? 6.645 -21.953 -1.229 1 95.69 63 LYS B N 1
ATOM 1523 C CA . LYS B 1 63 ? 8.102 -21.938 -1.274 1 95.69 63 LYS B CA 1
ATOM 1524 C C . LYS B 1 63 ? 8.641 -20.516 -1.394 1 95.69 63 LYS B C 1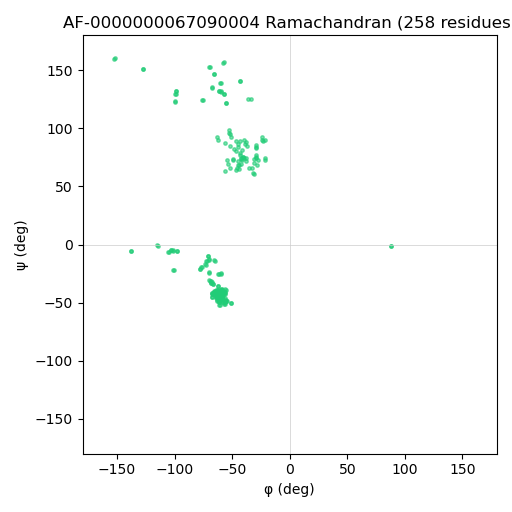
ATOM 1526 O O . LYS B 1 63 ? 8.031 -19.672 -2.047 1 95.69 63 LYS B O 1
ATOM 1531 N N . PRO B 1 64 ? 9.828 -20.344 -0.856 1 96 64 PRO B N 1
ATOM 1532 C CA . PRO B 1 64 ? 10.422 -19 -0.959 1 96 64 PRO B CA 1
ATOM 1533 C C . PRO B 1 64 ? 10.828 -18.641 -2.389 1 96 64 PRO B C 1
ATOM 1535 O O . PRO B 1 64 ? 11.07 -19.531 -3.205 1 96 64 PRO B O 1
ATOM 1538 N N . VAL B 1 65 ? 10.82 -17.391 -2.629 1 97.31 65 VAL B N 1
ATOM 1539 C CA . VAL B 1 65 ? 11.281 -16.844 -3.904 1 97.31 65 VAL B CA 1
ATOM 1540 C C . VAL B 1 65 ? 12.719 -16.344 -3.768 1 97.31 65 VAL B C 1
ATOM 1542 O O . VAL B 1 65 ? 13.039 -15.617 -2.826 1 97.31 65 VAL B O 1
ATOM 1545 N N . GLU B 1 66 ? 13.562 -16.719 -4.688 1 95.25 66 GLU B N 1
ATOM 1546 C CA . GLU B 1 66 ? 14.945 -16.25 -4.688 1 95.25 66 GLU B CA 1
ATOM 1547 C C . GLU B 1 66 ? 15.008 -14.742 -4.93 1 95.25 66 GLU B C 1
ATOM 1549 O O . GLU B 1 66 ? 14.25 -14.203 -5.75 1 95.25 66 GLU B O 1
ATOM 1554 N N . ALA B 1 67 ? 16 -14.203 -4.289 1 95.19 67 ALA B N 1
ATOM 1555 C CA . ALA B 1 67 ? 16.141 -12.75 -4.301 1 95.19 67 ALA B CA 1
ATOM 1556 C C . ALA B 1 67 ? 16.188 -12.211 -5.73 1 95.19 67 ALA B C 1
ATOM 1558 O O . ALA B 1 67 ? 15.57 -11.188 -6.039 1 95.19 67 ALA B O 1
ATOM 1559 N N . GLU B 1 68 ? 16.844 -12.914 -6.57 1 95.38 68 GLU B N 1
ATOM 1560 C CA . GLU B 1 68 ? 17.062 -12.453 -7.938 1 95.38 68 GLU B CA 1
ATOM 1561 C C . GLU B 1 68 ? 15.773 -12.523 -8.758 1 95.38 68 GLU B C 1
ATOM 1563 O O . GLU B 1 68 ? 15.68 -11.906 -9.82 1 95.38 68 GLU B O 1
ATOM 1568 N N . SER B 1 69 ? 14.758 -13.227 -8.258 1 96.75 69 SER B N 1
ATO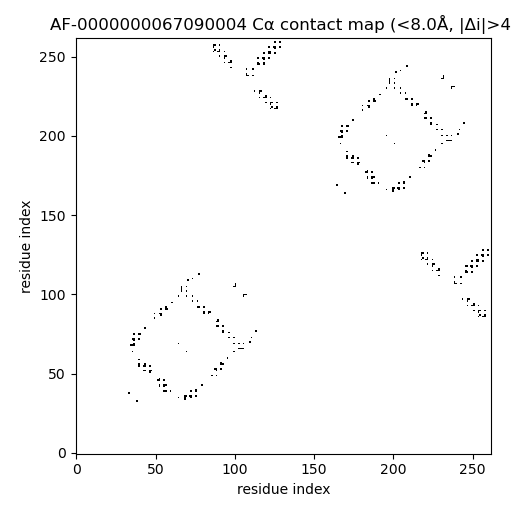M 1569 C CA . SER B 1 69 ? 13.523 -13.43 -9.016 1 96.75 69 SER B CA 1
ATOM 1570 C C . SER B 1 69 ? 12.398 -12.555 -8.484 1 96.75 69 SER B C 1
ATOM 1572 O O . SER B 1 69 ? 11.312 -12.5 -9.07 1 96.75 69 SER B O 1
ATOM 1574 N N . VAL B 1 70 ? 12.562 -11.852 -7.402 1 97.88 70 VAL B N 1
ATOM 1575 C CA . VAL B 1 70 ? 11.492 -11.188 -6.668 1 97.88 70 VAL B CA 1
ATOM 1576 C C . VAL B 1 70 ? 10.859 -10.102 -7.543 1 97.88 70 VAL B C 1
ATOM 1578 O O . VAL B 1 70 ? 9.633 -10.016 -7.645 1 97.88 70 VAL B O 1
ATOM 1581 N N . GLU B 1 71 ? 11.719 -9.305 -8.195 1 97 71 GLU B N 1
ATOM 1582 C CA . GLU B 1 71 ? 11.188 -8.211 -9.008 1 97 71 GLU B CA 1
ATOM 1583 C C . GLU B 1 71 ? 10.312 -8.734 -10.141 1 97 71 GLU B C 1
ATOM 1585 O O . GLU B 1 71 ? 9.25 -8.172 -10.422 1 97 71 GLU B O 1
ATOM 1590 N N . GLY B 1 72 ? 10.789 -9.805 -10.805 1 97.5 72 GLY B N 1
ATOM 1591 C CA . GLY B 1 72 ? 9.992 -10.422 -11.852 1 97.5 72 GLY B CA 1
ATOM 1592 C C . GLY B 1 72 ? 8.672 -10.977 -11.352 1 97.5 72 GLY B C 1
ATOM 1593 O O . GLY B 1 72 ? 7.633 -10.812 -12 1 97.5 72 GLY B O 1
ATOM 1594 N N . VAL B 1 73 ? 8.68 -11.586 -10.219 1 98.5 73 VAL B N 1
ATOM 1595 C CA . VAL B 1 73 ? 7.473 -12.148 -9.617 1 98.5 73 VAL B CA 1
ATOM 1596 C C . VAL B 1 73 ? 6.492 -11.031 -9.266 1 98.5 73 VAL B C 1
ATOM 1598 O O . VAL B 1 73 ? 5.297 -11.141 -9.547 1 98.5 73 VAL B O 1
ATOM 1601 N N . VAL B 1 74 ? 7.027 -9.922 -8.703 1 98.56 74 VAL B N 1
ATOM 1602 C CA . VAL B 1 74 ? 6.203 -8.773 -8.336 1 98.56 74 VAL B CA 1
ATOM 1603 C C . VAL B 1 74 ? 5.477 -8.25 -9.578 1 98.56 74 VAL B C 1
ATOM 1605 O O . VAL B 1 74 ? 4.277 -7.961 -9.523 1 98.56 74 VAL B O 1
ATOM 1608 N N . ARG B 1 75 ? 6.168 -8.172 -10.688 1 98.19 75 ARG B N 1
ATOM 1609 C CA . ARG B 1 75 ? 5.566 -7.656 -11.906 1 98.19 75 ARG B CA 1
ATOM 1610 C C . ARG B 1 75 ? 4.445 -8.57 -12.398 1 98.19 75 ARG B C 1
ATOM 1612 O O . ARG B 1 75 ? 3.396 -8.094 -12.836 1 98.19 75 ARG B O 1
ATOM 1619 N N . ILE B 1 76 ? 4.648 -9.805 -12.328 1 98.81 76 ILE B N 1
ATOM 1620 C CA . ILE B 1 76 ? 3.643 -10.781 -12.734 1 98.81 76 ILE B CA 1
ATOM 1621 C C . ILE B 1 76 ? 2.408 -10.648 -11.844 1 98.81 76 ILE B C 1
ATOM 1623 O O . ILE B 1 76 ? 1.278 -10.641 -12.336 1 98.81 76 ILE B O 1
ATOM 1627 N N . LEU B 1 77 ? 2.656 -10.602 -10.555 1 98.81 77 LEU B N 1
ATOM 1628 C CA . LEU B 1 77 ? 1.558 -10.461 -9.602 1 98.81 77 LEU B CA 1
ATOM 1629 C C . LEU B 1 77 ? 0.767 -9.188 -9.867 1 98.81 77 LEU B C 1
ATOM 1631 O O . LEU B 1 77 ? -0.466 -9.203 -9.867 1 98.81 77 LEU B O 1
ATOM 1635 N N . LEU B 1 78 ? 1.451 -8.086 -10.094 1 98.69 78 LEU B N 1
ATOM 1636 C CA . LEU B 1 78 ? 0.806 -6.797 -10.328 1 98.69 78 LEU B CA 1
ATOM 1637 C C . LEU B 1 78 ? 0.002 -6.82 -11.625 1 98.69 78 LEU B C 1
ATOM 1639 O O . LEU B 1 78 ? -1.11 -6.289 -11.672 1 98.69 78 LEU B O 1
ATOM 1643 N N . GLU B 1 79 ? 0.513 -7.406 -12.594 1 98.69 79 GLU B N 1
ATOM 1644 C CA . GLU B 1 79 ? -0.229 -7.551 -13.844 1 98.69 79 GLU B CA 1
ATOM 1645 C C . GLU B 1 79 ? -1.53 -8.32 -13.625 1 98.69 79 GLU B C 1
ATOM 1647 O O . GLU B 1 79 ? -2.578 -7.938 -14.156 1 98.69 79 GLU B O 1
ATOM 1652 N N . HIS B 1 80 ? -1.454 -9.336 -12.961 1 98.81 80 HIS B N 1
ATOM 1653 C CA . HIS B 1 80 ? -2.652 -10.109 -12.68 1 98.81 80 HIS B CA 1
ATOM 1654 C C . HIS B 1 80 ? -3.629 -9.328 -11.805 1 98.81 80 HIS B C 1
ATOM 1656 O O . HIS B 1 80 ? -4.84 -9.375 -12.031 1 98.81 80 HIS B O 1
ATOM 1662 N N . TYR B 1 81 ? -3.104 -8.641 -10.805 1 98.75 81 TYR B N 1
ATOM 1663 C CA . TYR B 1 81 ? -3.943 -7.828 -9.938 1 98.75 81 TYR B CA 1
ATOM 1664 C C . TYR B 1 81 ? -4.832 -6.895 -10.75 1 98.75 81 TYR B C 1
ATOM 1666 O O . TYR B 1 81 ? -6.039 -6.801 -10.5 1 98.75 81 TYR B O 1
ATOM 1674 N N . TYR B 1 82 ? -4.25 -6.176 -11.664 1 98.38 82 TYR B N 1
ATOM 1675 C CA . TYR B 1 82 ? -4.949 -5.109 -12.367 1 98.38 82 TYR B CA 1
ATOM 1676 C C . TYR B 1 82 ? -6.004 -5.68 -13.312 1 98.38 82 TYR B C 1
ATOM 1678 O O . TYR B 1 82 ? -6.883 -4.953 -13.781 1 98.38 82 TYR B O 1
ATOM 1686 N N . LYS B 1 83 ? -5.953 -6.988 -13.547 1 97.81 83 LYS B N 1
ATOM 1687 C CA . LYS B 1 83 ? -6.941 -7.648 -14.391 1 97.81 83 LYS B CA 1
ATOM 1688 C C . LYS B 1 83 ? -7.957 -8.422 -13.555 1 97.81 83 LYS B C 1
ATOM 1690 O O . LYS B 1 83 ? -8.906 -8.992 -14.094 1 97.81 83 LYS B O 1
ATOM 1695 N N . GLU B 1 84 ? -7.801 -8.484 -12.297 1 98.25 84 GLU B N 1
ATOM 1696 C CA . GLU B 1 84 ? -8.547 -9.367 -11.406 1 98.25 84 GLU B CA 1
ATOM 1697 C C . GLU B 1 84 ? -9.688 -8.609 -10.711 1 98.25 84 GLU B C 1
ATOM 1699 O O . GLU B 1 84 ? -9.453 -7.613 -10.031 1 98.25 84 GLU B O 1
ATOM 1704 N N . ASN B 1 85 ? -10.859 -9.203 -10.805 1 97 85 ASN B N 1
ATOM 1705 C CA . ASN B 1 85 ? -12.016 -8.555 -10.18 1 97 85 ASN B CA 1
ATOM 1706 C C . ASN B 1 85 ? -12.359 -9.203 -8.844 1 97 85 ASN B C 1
ATOM 1708 O O . ASN B 1 85 ? -13.094 -8.625 -8.039 1 97 85 ASN B O 1
ATOM 1712 N N . ASP B 1 86 ? -11.953 -10.383 -8.641 1 97.94 86 ASP B N 1
ATOM 1713 C CA . ASP B 1 86 ? -12.297 -11.117 -7.426 1 97.94 86 ASP B CA 1
ATOM 1714 C C . ASP B 1 86 ? -11.477 -10.617 -6.234 1 97.94 86 ASP B C 1
ATOM 1716 O O . ASP B 1 86 ? -10.25 -10.664 -6.262 1 97.94 86 ASP B O 1
ATOM 1720 N N . PRO B 1 87 ? -12.133 -10.211 -5.188 1 98.19 87 PRO B N 1
ATOM 1721 C CA . PRO B 1 87 ? -11.406 -9.625 -4.059 1 98.19 87 PRO B CA 1
ATOM 1722 C C . PRO B 1 87 ? -10.539 -10.641 -3.326 1 98.19 87 PRO B C 1
ATOM 1724 O O . PRO B 1 87 ? -9.5 -10.281 -2.77 1 98.19 87 PRO B O 1
ATOM 1727 N N . SER B 1 88 ? -10.961 -11.828 -3.275 1 98.38 88 SER B N 1
ATOM 1728 C CA . SER B 1 88 ? -10.164 -12.836 -2.586 1 98.38 88 SER B CA 1
ATOM 1729 C C . SER B 1 88 ? -8.828 -13.055 -3.275 1 98.38 88 SER B C 1
ATOM 1731 O O . SER B 1 88 ? -7.805 -13.258 -2.611 1 98.38 88 SER B O 1
ATOM 1733 N N . VAL B 1 89 ? -8.844 -13.039 -4.555 1 98.88 89 VAL B N 1
ATOM 1734 C CA . VAL B 1 89 ? -7.609 -13.188 -5.312 1 98.88 89 VAL B CA 1
ATOM 1735 C C . VAL B 1 89 ? -6.719 -11.969 -5.09 1 98.88 89 VAL B C 1
ATOM 1737 O O . VAL B 1 89 ? -5.516 -12.102 -4.84 1 98.88 89 VAL B O 1
ATOM 1740 N N . ARG B 1 90 ? -7.277 -10.773 -5.156 1 98.81 90 ARG B N 1
ATOM 1741 C CA . ARG B 1 90 ? -6.508 -9.555 -4.949 1 98.81 90 ARG B CA 1
ATOM 1742 C C . ARG B 1 90 ? -5.922 -9.508 -3.545 1 98.81 90 ARG B C 1
ATOM 1744 O O . ARG B 1 90 ? -4.797 -9.039 -3.35 1 98.81 90 ARG B O 1
ATOM 1751 N N . LEU B 1 91 ? -6.664 -10.016 -2.617 1 98.88 91 LEU B N 1
ATOM 1752 C CA . LEU B 1 91 ? -6.145 -10.109 -1.256 1 98.88 91 LEU B CA 1
ATOM 1753 C C . LEU B 1 91 ? -4.91 -11 -1.203 1 98.88 91 LEU B C 1
ATOM 1755 O O . LEU B 1 91 ? -3.924 -10.672 -0.539 1 98.88 91 LEU B O 1
ATOM 1759 N N . LYS B 1 92 ? -4.98 -12.133 -1.825 1 98.94 92 LYS B N 1
ATOM 1760 C CA . LYS B 1 92 ? -3.834 -13.031 -1.816 1 98.94 92 LYS B CA 1
ATOM 1761 C C . LYS B 1 92 ? -2.625 -12.391 -2.492 1 98.94 92 LYS B C 1
ATOM 1763 O O . LYS B 1 92 ? -1.49 -12.562 -2.045 1 98.94 92 LYS B O 1
ATOM 1768 N N . ILE B 1 93 ? -2.828 -11.695 -3.562 1 98.94 93 ILE B N 1
ATOM 1769 C CA . ILE B 1 93 ? -1.751 -10.992 -4.246 1 98.94 93 ILE B CA 1
ATOM 1770 C C . ILE B 1 93 ? -1.135 -9.953 -3.309 1 98.94 93 ILE B C 1
ATOM 1772 O O . ILE B 1 93 ? 0.089 -9.859 -3.193 1 98.94 93 ILE B O 1
ATOM 1776 N N . ALA B 1 94 ? -1.997 -9.18 -2.646 1 98.88 94 ALA B N 1
ATOM 1777 C CA . ALA B 1 94 ? -1.503 -8.203 -1.679 1 98.88 94 ALA B CA 1
ATOM 1778 C C . ALA B 1 94 ? -0.643 -8.875 -0.612 1 98.88 94 ALA B C 1
ATOM 1780 O O . ALA B 1 94 ? 0.399 -8.344 -0.221 1 98.88 94 ALA B O 1
ATOM 1781 N N . SER B 1 95 ? -1.097 -9.977 -0.185 1 98.81 95 SER B N 1
ATOM 1782 C CA . SER B 1 95 ? -0.355 -10.734 0.817 1 98.81 95 SER B CA 1
ATOM 1783 C C . SER B 1 95 ? 1.007 -11.172 0.286 1 98.81 95 SER B C 1
ATOM 1785 O O . SER B 1 95 ? 2.018 -11.047 0.981 1 98.81 95 SER B O 1
ATOM 1787 N N . LEU B 1 96 ? 1.099 -11.633 -0.829 1 98.81 96 LEU B N 1
ATOM 1788 C CA . LEU B 1 96 ? 2.342 -12.086 -1.439 1 98.81 96 LEU B CA 1
ATOM 1789 C C . LEU B 1 96 ? 3.297 -10.922 -1.667 1 98.81 96 LEU B C 1
ATOM 1791 O O . LEU B 1 96 ? 4.508 -11.055 -1.468 1 98.81 96 LEU B O 1
ATOM 1795 N N . LEU B 1 97 ? 2.748 -9.781 -2.123 1 98.56 97 LEU B N 1
ATOM 1796 C CA . LEU B 1 97 ? 3.58 -8.594 -2.271 1 98.56 97 LEU B CA 1
ATOM 1797 C C . LEU B 1 97 ? 4.242 -8.219 -0.948 1 98.56 97 LEU B C 1
ATOM 1799 O O . LEU B 1 97 ? 5.418 -7.855 -0.919 1 98.56 97 LEU B O 1
ATOM 1803 N N . GLY B 1 98 ? 3.496 -8.32 0.138 1 98.56 98 GLY B N 1
ATOM 1804 C CA . GLY B 1 98 ? 4.055 -8.07 1.456 1 98.56 98 GLY B CA 1
ATOM 1805 C C . GLY B 1 98 ? 5.184 -9.016 1.818 1 98.56 98 GLY B C 1
ATOM 1806 O O . GLY B 1 98 ? 6.215 -8.586 2.342 1 98.56 98 GLY B O 1
ATOM 1807 N N . LEU B 1 99 ? 4.961 -10.258 1.626 1 98.12 99 LEU B N 1
ATOM 1808 C CA . LEU B 1 99 ? 5.996 -11.25 1.902 1 98.12 99 LEU B CA 1
ATOM 1809 C C . LEU B 1 99 ? 7.242 -10.984 1.066 1 98.12 99 LEU B C 1
ATOM 1811 O O . LEU B 1 99 ? 8.359 -11.008 1.586 1 98.12 99 LEU B O 1
ATOM 1815 N N . LEU B 1 100 ? 7.074 -10.688 -0.197 1 98 100 LEU B N 1
ATOM 1816 C CA . LEU B 1 100 ? 8.188 -10.469 -1.113 1 98 100 LEU B CA 1
ATOM 1817 C C . LEU B 1 100 ? 8.961 -9.211 -0.743 1 98 100 LEU B C 1
ATOM 1819 O O . LEU B 1 100 ? 10.18 -9.148 -0.909 1 98 100 LEU B O 1
ATOM 1823 N N . SER B 1 101 ? 8.289 -8.172 -0.229 1 97.69 101 SER B N 1
ATOM 1824 C CA . SER B 1 101 ? 8.922 -6.91 0.152 1 97.69 101 SER B CA 1
ATOM 1825 C C . SER B 1 101 ? 9.883 -7.105 1.316 1 97.69 101 SER B C 1
ATOM 1827 O O . SER B 1 101 ? 10.711 -6.234 1.598 1 97.69 101 SER B O 1
ATOM 1829 N N . LYS B 1 102 ? 9.789 -8.227 1.94 1 96.62 102 LYS B N 1
ATOM 1830 C CA . LYS B 1 102 ? 10.641 -8.508 3.088 1 96.62 102 LYS B CA 1
ATOM 1831 C C . LYS B 1 102 ? 11.844 -9.352 2.682 1 96.62 102 LYS B C 1
ATOM 1833 O O . LYS B 1 102 ? 12.695 -9.672 3.514 1 96.62 102 LYS B O 1
ATOM 1838 N N . THR B 1 103 ? 11.875 -9.773 1.463 1 96.69 103 THR B N 1
ATOM 1839 C CA . THR B 1 103 ? 13.016 -10.531 0.971 1 96.69 103 THR B CA 1
ATOM 1840 C C . THR B 1 103 ? 14.297 -9.703 1.079 1 96.69 103 THR B C 1
ATOM 1842 O O . THR B 1 103 ? 14.297 -8.508 0.796 1 96.69 103 THR B O 1
ATOM 1845 N N . ALA B 1 104 ? 15.375 -10.367 1.498 1 95.88 104 ALA B N 1
ATOM 1846 C CA . ALA B 1 104 ? 16.656 -9.688 1.638 1 95.88 104 ALA B CA 1
ATOM 1847 C C . ALA B 1 104 ? 17.094 -9.047 0.321 1 95.88 104 ALA B C 1
ATOM 1849 O O . ALA B 1 104 ? 17.062 -9.695 -0.73 1 95.88 104 ALA B O 1
ATOM 1850 N N . GLY B 1 105 ? 17.469 -7.77 0.307 1 93.75 105 GLY B N 1
ATOM 1851 C CA . GLY B 1 105 ? 17.938 -7.07 -0.875 1 93.75 105 GLY B CA 1
ATOM 1852 C C . GLY B 1 105 ? 16.828 -6.438 -1.685 1 93.75 105 GLY B C 1
ATOM 1853 O O . GLY B 1 105 ? 17.078 -5.77 -2.689 1 93.75 105 GLY B O 1
ATOM 1854 N N . PHE B 1 106 ? 15.625 -6.613 -1.245 1 95.69 106 PHE B N 1
ATOM 1855 C CA . PHE B 1 106 ? 14.484 -6.027 -1.938 1 95.69 106 PHE B CA 1
ATOM 1856 C C . PHE B 1 106 ? 14.508 -4.508 -1.83 1 95.69 106 PHE B C 1
ATOM 1858 O O . PHE B 1 106 ? 14.711 -3.961 -0.744 1 95.69 106 PHE B O 1
ATOM 1865 N N . SER B 1 107 ? 14.258 -3.883 -2.955 1 95.5 107 SER B N 1
ATOM 1866 C CA . SER B 1 107 ? 14.156 -2.426 -2.975 1 95.5 107 SER B CA 1
ATOM 1867 C C . SER B 1 107 ? 12.703 -1.975 -2.963 1 95.5 107 SER B C 1
ATOM 1869 O O . SER B 1 107 ? 11.945 -2.277 -3.889 1 95.5 107 SER B O 1
ATOM 1871 N N . PRO B 1 108 ? 12.328 -1.199 -2.014 1 95.88 108 PRO B N 1
ATOM 1872 C CA . PRO B 1 108 ? 10.961 -0.689 -1.984 1 95.88 108 PRO B CA 1
ATOM 1873 C C . PRO B 1 108 ? 10.625 0.174 -3.199 1 95.88 108 PRO B C 1
ATOM 1875 O O . PRO B 1 108 ? 9.453 0.29 -3.576 1 95.88 108 PRO B O 1
ATOM 1878 N N . ASP B 1 109 ? 11.594 0.757 -3.791 1 94.44 109 ASP B N 1
ATOM 1879 C CA . ASP B 1 109 ? 11.367 1.607 -4.953 1 94.44 109 ASP B CA 1
ATOM 1880 C C . ASP B 1 109 ? 10.719 0.822 -6.09 1 94.44 109 ASP B C 1
ATOM 1882 O O . ASP B 1 109 ? 10.016 1.396 -6.926 1 94.44 109 ASP B O 1
ATOM 1886 N N . CYS B 1 110 ? 10.898 -0.404 -6.109 1 91.88 110 CYS B N 1
ATOM 1887 C CA . CYS B 1 110 ? 10.438 -1.246 -7.207 1 91.88 110 CYS B CA 1
ATOM 1888 C C . CYS B 1 110 ? 8.922 -1.421 -7.16 1 91.88 110 CYS B C 1
ATOM 1890 O O . CYS B 1 110 ? 8.297 -1.725 -8.18 1 91.88 110 CYS B O 1
ATOM 1892 N N . ILE B 1 111 ? 8.336 -1.104 -5.992 1 96.69 111 ILE B N 1
ATOM 1893 C CA . ILE B 1 111 ? 6.922 -1.443 -5.914 1 96.69 111 ILE B CA 1
ATOM 1894 C C . ILE B 1 111 ? 6.152 -0.304 -5.25 1 96.69 111 ILE B C 1
ATOM 1896 O O . ILE B 1 111 ? 4.926 -0.356 -5.137 1 96.69 111 ILE B O 1
ATOM 1900 N N . MET B 1 112 ? 6.773 0.709 -4.758 1 96.56 112 MET B N 1
ATOM 1901 C CA . MET B 1 112 ? 6.156 1.728 -3.912 1 96.56 112 MET B CA 1
ATOM 1902 C C . MET B 1 112 ? 4.973 2.375 -4.617 1 96.56 112 MET B C 1
ATOM 1904 O O . MET B 1 112 ? 3.865 2.41 -4.078 1 96.56 112 MET B O 1
ATOM 1908 N N . ASP B 1 113 ? 5.195 2.816 -5.832 1 96.62 113 ASP B N 1
ATOM 1909 C CA . ASP B 1 113 ? 4.113 3.463 -6.57 1 96.62 113 ASP B CA 1
ATOM 1910 C C . ASP B 1 113 ? 2.949 2.5 -6.793 1 96.62 113 ASP B C 1
ATOM 1912 O O . ASP B 1 113 ? 1.785 2.883 -6.652 1 96.62 113 ASP B O 1
ATOM 1916 N N . ASP B 1 114 ? 3.24 1.299 -7.129 1 97.56 114 ASP B N 1
ATOM 1917 C CA . ASP B 1 114 ? 2.191 0.312 -7.367 1 97.56 114 ASP B CA 1
ATOM 1918 C C . ASP B 1 114 ? 1.451 -0.026 -6.078 1 97.56 114 ASP B C 1
ATOM 1920 O O . ASP B 1 114 ? 0.226 -0.169 -6.078 1 97.56 114 ASP B O 1
ATOM 1924 N N . ALA B 1 115 ? 2.24 -0.175 -4.984 1 98.06 115 ALA B N 1
ATOM 1925 C CA . ALA B 1 115 ? 1.616 -0.465 -3.695 1 98.06 115 ALA B CA 1
ATOM 1926 C C . ALA B 1 115 ? 0.623 0.626 -3.309 1 98.06 115 ALA B C 1
ATOM 1928 O O . ALA B 1 115 ? -0.484 0.332 -2.85 1 98.06 115 ALA B O 1
ATOM 1929 N N . ILE B 1 116 ? 1.012 1.855 -3.514 1 98.44 116 ILE B N 1
ATOM 1930 C CA . ILE B 1 116 ? 0.138 2.98 -3.195 1 98.44 116 ILE B CA 1
ATOM 1931 C C . ILE B 1 116 ? -1.074 2.971 -4.125 1 98.44 116 ILE B C 1
ATOM 1933 O O . ILE B 1 116 ? -2.201 3.211 -3.686 1 98.44 116 ILE B O 1
ATOM 1937 N N . ASN B 1 117 ? -0.84 2.713 -5.391 1 98.31 117 ASN B N 1
ATOM 1938 C CA . ASN B 1 117 ? -1.942 2.674 -6.348 1 98.31 117 ASN B CA 1
ATOM 1939 C C . ASN B 1 117 ? -2.963 1.598 -5.98 1 98.31 117 ASN B C 1
ATOM 1941 O O . ASN B 1 117 ? -4.168 1.844 -6.012 1 98.31 117 ASN B O 1
ATOM 1945 N N . ILE B 1 118 ? -2.49 0.45 -5.691 1 98.81 118 ILE B N 1
ATOM 1946 C CA . ILE B 1 118 ? -3.383 -0.643 -5.32 1 98.81 118 ILE B CA 1
ATOM 1947 C C . ILE B 1 118 ? -4.094 -0.306 -4.016 1 98.81 118 ILE B C 1
ATOM 1949 O O . ILE B 1 118 ? -5.281 -0.605 -3.852 1 98.81 118 ILE B O 1
ATOM 1953 N N . LEU B 1 119 ? -3.359 0.287 -3.082 1 98.81 119 LEU B N 1
ATOM 1954 C CA . LEU B 1 119 ? -3.975 0.739 -1.839 1 98.81 119 LEU B CA 1
ATOM 1955 C C . LEU B 1 119 ? -5.129 1.693 -2.119 1 98.81 119 LEU B C 1
ATOM 1957 O O . LEU B 1 119 ? -6.223 1.529 -1.57 1 98.81 119 LEU B O 1
ATOM 1961 N N . GLN B 1 120 ? -4.883 2.637 -2.918 1 98.75 120 GLN B N 1
ATOM 1962 C CA . GLN B 1 120 ? -5.938 3.588 -3.26 1 98.75 120 GLN B CA 1
ATOM 1963 C C . GLN B 1 120 ? -7.109 2.889 -3.938 1 98.75 120 GLN B C 1
ATOM 1965 O O . GLN B 1 120 ? -8.273 3.207 -3.666 1 98.75 120 GLN B O 1
ATOM 1970 N N . ASN B 1 121 ? -6.824 1.988 -4.855 1 98.69 121 ASN B N 1
ATOM 1971 C CA . ASN B 1 121 ? -7.875 1.225 -5.52 1 98.69 121 ASN B CA 1
ATOM 1972 C C . ASN B 1 121 ? -8.719 0.44 -4.516 1 98.69 121 ASN B C 1
ATOM 1974 O O . ASN B 1 121 ? -9.945 0.485 -4.559 1 98.69 121 ASN B O 1
ATOM 1978 N N . GLU B 1 122 ? -8.078 -0.278 -3.654 1 98.69 122 GLU B N 1
ATOM 1979 C CA . GLU B 1 122 ? -8.797 -1.095 -2.678 1 98.69 122 GLU B CA 1
ATOM 1980 C C . GLU B 1 122 ? -9.586 -0.224 -1.705 1 98.69 122 GLU B C 1
ATOM 1982 O O . GLU B 1 122 ? -10.703 -0.579 -1.312 1 98.69 122 GLU B O 1
ATOM 1987 N N . SER B 1 123 ? -8.961 0.898 -1.237 1 98.62 123 SER B N 1
ATOM 1988 C CA . SER B 1 123 ? -9.656 1.81 -0.333 1 98.62 123 SER B CA 1
ATOM 1989 C C . SER B 1 123 ? -10.914 2.375 -0.977 1 98.62 123 SER B C 1
ATOM 1991 O O . SER B 1 123 ? -11.93 2.572 -0.303 1 98.62 123 SER B O 1
ATOM 1993 N N . LYS B 1 124 ? -10.828 2.66 -2.232 1 98.31 124 LYS B N 1
ATOM 1994 C CA . LYS B 1 124 ? -11.992 3.137 -2.975 1 98.31 124 LYS B CA 1
ATOM 1995 C C . LYS B 1 124 ? -13.094 2.082 -3.006 1 98.31 124 LYS B C 1
ATOM 1997 O O . LYS B 1 124 ? -14.273 2.406 -2.857 1 98.31 124 LYS B O 1
ATOM 2002 N N . LEU B 1 125 ? -12.75 0.894 -3.244 1 97.69 125 LEU B N 1
ATOM 2003 C CA . LEU B 1 125 ? -13.711 -0.206 -3.277 1 97.69 125 LEU B CA 1
ATOM 2004 C C . LEU B 1 125 ? -14.375 -0.386 -1.917 1 97.69 125 LEU B C 1
ATOM 2006 O O . LEU B 1 125 ? -15.57 -0.689 -1.841 1 97.69 125 LEU B O 1
ATOM 2010 N N . VAL B 1 126 ? -13.625 -0.242 -0.825 1 97.69 126 VAL B N 1
ATOM 2011 C CA . VAL B 1 126 ? -14.203 -0.319 0.51 1 97.69 126 VAL B CA 1
ATOM 2012 C C . VAL B 1 126 ? -15.227 0.799 0.691 1 97.69 126 VAL B C 1
ATOM 2014 O O . VAL B 1 126 ? -16.328 0.567 1.204 1 97.69 126 VAL B O 1
ATOM 2017 N N . ALA B 1 127 ? -14.883 1.957 0.271 1 96.44 127 ALA B N 1
ATOM 2018 C CA . ALA B 1 127 ? -15.695 3.148 0.505 1 96.44 127 ALA B CA 1
ATOM 2019 C C . ALA B 1 127 ? -16.984 3.104 -0.312 1 96.44 127 ALA B C 1
ATOM 2021 O O . ALA B 1 127 ? -17.969 3.754 0.039 1 96.44 127 ALA B O 1
ATOM 2022 N N . THR B 1 128 ? -16.984 2.379 -1.382 1 93.81 128 THR B N 1
ATOM 2023 C CA . THR B 1 128 ? -18.141 2.367 -2.264 1 93.81 128 THR B CA 1
ATOM 2024 C C . THR B 1 128 ? -18.984 1.115 -2.033 1 93.81 128 THR B C 1
ATOM 2026 O O . THR B 1 128 ? -20.016 0.93 -2.676 1 93.81 128 THR B O 1
ATOM 2029 N N . ALA B 1 129 ? -18.562 0.189 -1.209 1 88.12 129 ALA B N 1
ATOM 2030 C CA . ALA B 1 129 ? -19.328 -1.013 -0.897 1 88.12 129 ALA B CA 1
ATOM 2031 C C . ALA B 1 129 ? -20.656 -0.657 -0.244 1 88.12 129 ALA B C 1
ATOM 2033 O O . ALA B 1 129 ? -20.734 0.301 0.528 1 88.12 129 ALA B O 1
ATOM 2034 N N . PRO B 1 130 ? -21.703 -1.288 -0.762 1 73.19 130 PRO B N 1
ATOM 2035 C CA . PRO B 1 130 ? -23.016 -1.016 -0.175 1 73.19 130 PRO B CA 1
ATOM 2036 C C . PRO B 1 130 ? -23.047 -1.271 1.33 1 73.19 130 PRO B C 1
ATOM 2038 O O . PRO B 1 130 ? -22.391 -2.186 1.821 1 73.19 130 PRO B O 1
ATOM 2041 N N . ILE B 1 131 ? -23.375 -0.292 2.164 1 59.62 131 ILE B N 1
ATOM 2042 C CA . ILE B 1 131 ? -23.531 -0.41 3.611 1 59.62 131 ILE B CA 1
ATOM 2043 C C . ILE B 1 131 ? -24.812 -1.147 3.945 1 59.62 131 ILE B C 1
ATOM 2045 O O . ILE B 1 131 ? -25.844 -0.956 3.279 1 59.62 131 ILE B O 1
#

Organism: Sus scrofa (NCBI:txid9823)

Nearest PDB structures (foldseek):
  8rc4-assembly1_d  TM=9.444E-01  e=2.940E-08  Homo sapiens
  7bfq-assembly1_C  TM=9.339E-01  e=4.560E-08  Homo sapiens
  6igx-assembly1_B  TM=8.188E-01  e=2.158E+00  Homo sapiens
  5mu7-assembly1_A  TM=5.735E-01  e=5.471E-01  Thermochaetoides thermophila DSM 1495
  6fvu-assembly1_Q  TM=5.514E-01  e=2.408E+00  Saccharomyces cerevisiae S288C

Secondary structure (DSSP, 8-state):
-----------------------------------HHHHHHHHHH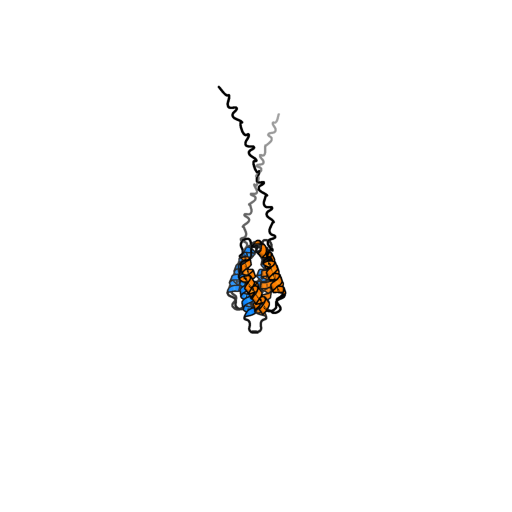H--SHHHHHHHHHHHTTSPPPGGGHHHHHHHHHHHHHH---HHHHHHHHHHHHHHHTSTT--GGGTHHHHHHHHHHHHHHHHHS--/-----------------------------------HHHHHHHHHHH--SHHHHHHHHHHHTTSPPPGGGHHHHHHHHHHHHHH---HHHHHHHHHHHHHHTTSTT--GGGTHHHHHHHHHHHHHHHHHS--